Protein AF-A0A7S0ZM28-F1 (afdb_monomer)

Foldseek 3Di:
DCVPCVVPDPFAADEDLDPAQLVVLLVVLVGHPHYHFQEDCALPDPDPRSVSGDYPVRVVVNVVLNVLSVLLQAADPDLAHPQRVVVQCCFAPPNNACPPDDDDDDDDDDDDDPQDPDPPDFDADDDAAEAECELVCQLPLVSLLVVLVVCVVVPHQAYEYEAEDLPQRDDPCQLADDDPDNVQAPDRHPVVSVVSSHDDLVSLLVSCVSCVVSNHFYEYAYQDQVRLVSVQVSQGQEYEHELRRLPVVVSLCCCLAVHDHAYEYENASHGPVRVVVSLVSQQPPHPPSQLRYEYEQDHPHQADRSNRSNLVVLLVCCVPPVVRHNFYAYDHNHPDCSNVSSSSSSRHD

Solvent-accessible surface area (backbone atoms only — not comparable to full-atom values): 19335 Å² total; per-residue (Å²): 103,65,91,81,38,51,93,78,43,98,74,50,67,47,74,57,74,62,86,83,53,61,67,59,38,23,44,37,56,70,62,33,79,41,80,47,66,50,71,35,93,51,51,84,49,96,54,77,61,24,66,44,26,33,36,66,72,52,48,54,49,43,58,51,34,45,52,45,33,55,40,17,66,26,61,72,92,43,71,56,42,80,70,14,48,63,48,31,62,67,46,22,47,68,64,49,69,32,89,83,64,88,77,88,73,85,84,73,86,73,77,82,78,72,84,78,84,69,79,72,81,71,80,89,65,88,75,76,44,68,42,76,50,50,62,79,34,71,49,36,70,68,49,43,53,50,52,50,52,51,38,45,74,76,63,35,47,28,42,28,37,54,40,63,44,54,79,80,64,36,51,74,66,58,27,62,32,64,42,96,53,64,93,77,46,71,40,88,17,33,30,46,26,47,54,52,44,46,72,52,66,66,54,51,45,56,51,37,54,50,22,60,76,71,74,27,42,46,33,37,29,33,62,38,56,68,28,40,55,53,51,53,74,65,66,47,67,36,40,33,30,43,39,39,34,61,65,38,57,67,42,51,46,48,51,53,74,76,38,90,44,33,40,36,36,32,46,13,56,41,41,69,70,55,52,49,52,48,53,55,65,36,60,49,98,49,88,68,34,25,70,30,30,30,42,21,46,38,45,45,40,88,72,39,60,48,59,63,55,16,47,46,45,47,48,51,47,47,74,76,34,53,94,63,30,57,39,42,30,73,50,86,41,58,87,79,60,40,58,59,44,23,38,42,51,62,53,37,80

Radius of gyration: 22.13 Å; Cα contacts (8 Å, |Δi|>4): 602; chains: 1; bounding box: 50×55×60 Å

Organism: Noctiluca scintillans (NCBI:txid2966)

Structure (mmCIF, N/CA/C/O backbone):
data_AF-A0A7S0ZM28-F1
#
_entry.id   AF-A0A7S0ZM28-F1
#
loop_
_atom_site.group_PDB
_atom_site.id
_atom_site.type_symbol
_atom_site.label_atom_id
_atom_site.label_alt_id
_atom_site.label_comp_id
_atom_site.label_asym_id
_atom_site.label_entity_id
_atom_site.label_seq_id
_atom_site.pdbx_PDB_ins_code
_atom_site.Cartn_x
_atom_site.Cartn_y
_atom_site.Cartn_z
_atom_site.occupancy
_atom_site.B_iso_or_equiv
_atom_site.auth_seq_id
_atom_site.auth_comp_id
_atom_site.auth_asym_id
_atom_site.auth_atom_id
_atom_site.pdbx_PDB_model_num
ATOM 1 N N . MET A 1 1 ? -18.328 4.831 24.606 1.00 81.50 1 MET A N 1
ATOM 2 C CA . MET A 1 1 ? -17.537 4.258 25.721 1.00 81.50 1 MET A CA 1
ATOM 3 C C . MET A 1 1 ? -16.364 5.149 26.113 1.00 81.50 1 MET A C 1
ATOM 5 O O . MET A 1 1 ? -16.477 5.813 27.129 1.00 81.50 1 MET A O 1
ATOM 9 N N . LEU A 1 2 ? -15.271 5.218 25.339 1.00 84.38 2 LEU A N 1
ATOM 10 C CA . LEU A 1 2 ? -14.071 5.978 25.740 1.00 84.38 2 LEU A CA 1
ATOM 11 C C . LEU A 1 2 ? -14.315 7.483 25.916 1.00 84.38 2 LEU A C 1
ATOM 13 O O . LEU A 1 2 ? -13.967 8.030 26.956 1.00 84.38 2 LEU A O 1
ATOM 17 N N . SER A 1 3 ? -14.964 8.137 24.950 1.00 82.88 3 SER A N 1
ATOM 18 C CA . SER A 1 3 ? -15.289 9.571 25.031 1.00 82.88 3 SER A CA 1
ATOM 19 C C . SER A 1 3 ? -16.190 9.916 26.224 1.00 82.88 3 SER A C 1
ATOM 21 O O . SER A 1 3 ? -16.002 10.934 26.878 1.00 82.88 3 SER A O 1
ATOM 23 N N . GLU A 1 4 ? -17.157 9.052 26.519 1.00 87.69 4 GLU A N 1
ATOM 24 C CA . GLU A 1 4 ? -18.203 9.291 27.518 1.00 87.69 4 GLU A CA 1
ATOM 25 C C . GLU A 1 4 ? -17.784 8.895 28.942 1.00 87.69 4 GLU A C 1
ATOM 27 O O . GLU A 1 4 ? -18.087 9.600 29.904 1.00 87.69 4 GLU A O 1
ATOM 32 N N . TYR A 1 5 ? -17.065 7.779 29.089 1.00 89.94 5 TYR A N 1
ATOM 33 C CA . TYR A 1 5 ? -16.747 7.181 30.388 1.00 89.94 5 TYR A CA 1
ATOM 34 C C . TYR A 1 5 ? -15.254 7.166 30.713 1.00 89.94 5 TYR A C 1
ATOM 36 O O . TYR A 1 5 ? -14.915 6.922 31.866 1.00 89.94 5 TYR A O 1
ATOM 44 N N . GLY A 1 6 ? -14.351 7.445 29.767 1.00 86.00 6 GLY A N 1
ATOM 45 C CA . GLY A 1 6 ? -12.901 7.298 29.969 1.00 86.00 6 GLY A CA 1
ATOM 46 C C . GLY A 1 6 ? -12.323 8.141 31.111 1.00 86.00 6 GLY A C 1
ATOM 47 O O . GLY A 1 6 ? -11.351 7.737 31.733 1.00 86.00 6 GLY A O 1
ATOM 48 N N . HIS A 1 7 ? -12.957 9.270 31.444 1.00 88.94 7 HIS A N 1
ATOM 49 C CA . HIS A 1 7 ? -12.588 10.115 32.588 1.00 88.94 7 HIS A CA 1
ATOM 50 C C . HIS A 1 7 ? -13.240 9.680 33.919 1.00 88.94 7 HIS A C 1
ATOM 52 O O . HIS A 1 7 ? -12.935 10.240 34.967 1.00 88.94 7 HIS A O 1
ATOM 58 N N . ARG A 1 8 ? -14.162 8.707 33.883 1.00 94.44 8 ARG A N 1
ATOM 59 C CA . ARG A 1 8 ? -14.969 8.227 35.023 1.00 94.44 8 ARG A CA 1
ATOM 60 C C . ARG A 1 8 ? -14.613 6.809 35.455 1.00 94.44 8 ARG A C 1
ATOM 62 O O . ARG A 1 8 ? -14.906 6.432 36.585 1.00 94.44 8 ARG A O 1
ATOM 69 N N . VAL A 1 9 ? -14.035 6.010 34.559 1.00 93.75 9 VAL A N 1
ATOM 70 C CA . VAL A 1 9 ? -13.669 4.612 34.811 1.00 93.75 9 VAL A CA 1
ATOM 71 C C . VAL A 1 9 ? -12.171 4.411 34.635 1.00 93.75 9 VAL A C 1
ATOM 73 O O . VAL A 1 9 ? -11.523 5.117 33.872 1.00 93.75 9 VAL A O 1
ATOM 76 N N . LYS A 1 10 ? -11.615 3.410 35.322 1.00 91.81 10 LYS A N 1
ATOM 77 C CA . LYS A 1 10 ? -10.178 3.104 35.252 1.00 91.81 10 LYS A CA 1
ATOM 78 C C . LYS A 1 10 ? -9.735 2.621 33.866 1.00 91.81 10 LYS A C 1
ATOM 80 O O . LYS A 1 10 ? -8.594 2.845 33.477 1.00 91.81 10 LYS A O 1
ATOM 85 N N . ALA A 1 11 ? -10.604 1.899 33.165 1.00 91.62 11 ALA A N 1
ATOM 86 C CA . ALA A 1 11 ? -10.313 1.288 31.877 1.00 91.62 11 ALA A CA 1
ATOM 87 C C . ALA A 1 11 ? -11.609 0.935 31.139 1.00 91.62 11 ALA A C 1
ATOM 89 O O . ALA A 1 11 ? -12.648 0.727 31.766 1.00 91.62 11 ALA A O 1
ATOM 90 N N . VAL A 1 12 ? -11.521 0.813 29.814 1.00 92.19 12 VAL A N 1
ATOM 91 C CA . VAL A 1 12 ? -12.574 0.245 28.966 1.00 92.19 12 VAL A CA 1
ATOM 92 C C . VAL A 1 12 ? -12.055 -1.074 28.405 1.00 92.19 12 VAL A C 1
ATOM 94 O O . VAL A 1 12 ? -10.983 -1.116 27.801 1.00 92.19 12 VAL A O 1
ATOM 97 N N . GLY A 1 13 ? -12.802 -2.150 28.638 1.00 94.25 13 GLY A N 1
ATOM 98 C CA . GLY A 1 13 ? -12.530 -3.465 28.068 1.00 94.25 13 GLY A CA 1
ATOM 99 C C . GLY A 1 13 ? -13.437 -3.780 26.883 1.00 94.25 13 GLY A C 1
ATOM 100 O O . GLY A 1 13 ? -14.477 -3.148 26.695 1.00 94.25 13 GLY A O 1
ATOM 101 N N . PHE A 1 14 ? -13.043 -4.783 26.108 1.00 95.88 14 PHE A N 1
ATOM 102 C CA . PHE A 1 14 ? -13.835 -5.396 25.054 1.00 95.88 14 PHE A CA 1
ATOM 103 C C . PHE A 1 14 ? -13.995 -6.889 25.356 1.00 95.88 14 PHE A C 1
ATOM 105 O O . PHE A 1 14 ? -13.007 -7.604 25.504 1.00 95.88 14 PHE A O 1
ATOM 112 N N . SER A 1 15 ? -15.238 -7.349 25.481 1.00 93.00 15 SER A N 1
ATOM 113 C CA . SER A 1 15 ? -15.578 -8.764 25.668 1.00 93.00 15 SER A CA 1
ATOM 114 C C . SER A 1 15 ? -16.425 -9.218 24.481 1.00 93.00 15 SER A C 1
ATOM 116 O O . SER A 1 15 ? -17.326 -8.487 24.055 1.00 93.00 15 SER A O 1
ATOM 118 N N . GLY A 1 16 ? -16.100 -10.373 23.894 1.00 87.00 16 GLY A N 1
ATOM 119 C CA . GLY A 1 16 ? -16.631 -10.772 22.588 1.00 87.00 16 GLY A CA 1
ATOM 120 C C . GLY A 1 16 ? -16.977 -12.257 22.443 1.00 87.00 16 GLY A C 1
ATOM 121 O O . GLY A 1 16 ? -16.229 -13.140 22.862 1.00 87.00 16 GLY A O 1
ATOM 122 N N . HIS A 1 17 ? -18.089 -12.536 21.750 1.00 89.19 17 HIS A N 1
ATOM 123 C CA . HIS A 1 17 ? -18.548 -13.885 21.351 1.00 89.19 17 HIS A CA 1
ATOM 124 C C . HIS A 1 17 ? -18.491 -14.106 19.826 1.00 89.19 17 HIS A C 1
ATOM 126 O O . HIS A 1 17 ? -19.225 -14.916 19.264 1.00 89.19 17 HIS A O 1
ATOM 132 N N . HIS A 1 18 ? -17.660 -13.336 19.127 1.00 88.06 18 HIS A N 1
ATOM 133 C CA . HIS A 1 18 ? -17.583 -13.342 17.667 1.00 88.06 18 HIS A CA 1
ATOM 134 C C . HIS A 1 18 ? -16.614 -14.403 17.126 1.00 88.06 18 HIS A C 1
ATOM 136 O O . HIS A 1 18 ? -15.744 -14.923 17.827 1.00 88.06 18 HIS A O 1
ATOM 142 N N . LEU A 1 19 ? -16.725 -14.697 15.831 1.00 84.06 19 LEU A N 1
ATOM 143 C CA . LEU A 1 19 ? -15.795 -15.583 15.135 1.00 84.06 19 LEU A CA 1
ATOM 144 C C . LEU A 1 19 ? -14.464 -14.868 14.852 1.00 84.06 19 LEU A C 1
ATOM 146 O O . LEU A 1 19 ? -14.437 -13.677 14.551 1.00 84.06 19 LEU A O 1
ATOM 150 N N . GLY A 1 20 ? -13.355 -15.608 14.936 1.00 88.94 20 GLY A N 1
ATOM 151 C CA . GLY A 1 20 ? -12.013 -15.071 14.693 1.00 88.94 20 GLY A CA 1
ATOM 152 C C . GLY A 1 20 ? -11.527 -14.093 15.770 1.00 88.94 20 GLY A C 1
ATOM 153 O O . GLY A 1 20 ? -12.102 -14.012 16.858 1.00 88.94 20 GLY A O 1
ATOM 154 N N . ILE A 1 21 ? -10.437 -13.383 15.456 1.00 93.94 21 ILE A N 1
ATOM 155 C CA . ILE A 1 21 ? -9.713 -12.499 16.393 1.00 93.94 21 ILE A CA 1
ATOM 156 C C . ILE A 1 21 ? -9.519 -11.063 15.876 1.00 93.94 21 ILE A C 1
ATOM 158 O O . ILE A 1 21 ? -8.997 -10.208 16.584 1.00 93.94 21 ILE A O 1
ATOM 162 N N . SER A 1 22 ? -9.932 -10.764 14.640 1.00 94.88 22 SER A N 1
ATOM 163 C CA . SER A 1 22 ? -9.715 -9.442 14.035 1.00 94.88 22 SER A CA 1
ATOM 164 C C . SER A 1 22 ? -10.476 -8.338 14.773 1.00 94.88 22 SER A C 1
ATOM 166 O O . SER A 1 22 ? -9.958 -7.240 14.953 1.00 94.88 22 SER A O 1
ATOM 168 N N . THR A 1 23 ? -11.685 -8.623 15.262 1.00 94.88 23 THR A N 1
ATOM 169 C CA . THR A 1 23 ? -12.467 -7.653 16.040 1.00 94.88 23 THR A CA 1
ATOM 170 C C . THR A 1 23 ? -11.782 -7.289 17.358 1.00 94.88 23 THR A C 1
ATOM 172 O O . THR A 1 23 ? -11.839 -6.130 17.754 1.00 94.88 23 THR A O 1
ATOM 175 N N . ASP A 1 24 ? -11.070 -8.228 17.989 1.00 96.38 24 ASP A N 1
ATOM 176 C CA . ASP A 1 24 ? -10.306 -7.960 19.211 1.00 96.38 24 ASP A CA 1
ATOM 177 C C . ASP A 1 24 ? -9.166 -6.961 18.948 1.00 96.38 24 ASP A C 1
ATOM 179 O O . ASP A 1 24 ? -8.985 -5.997 19.692 1.00 96.38 24 ASP A O 1
ATOM 183 N N . VAL A 1 25 ? -8.430 -7.153 17.846 1.00 96.44 25 VAL A N 1
ATOM 184 C CA . VAL A 1 25 ? -7.351 -6.245 17.419 1.00 96.44 25 VAL A CA 1
ATOM 185 C C . VAL A 1 25 ? -7.901 -4.858 17.078 1.00 96.44 25 VAL A C 1
ATOM 187 O O . VAL A 1 25 ? -7.318 -3.848 17.472 1.00 96.44 25 VAL A O 1
ATOM 190 N N . ALA A 1 26 ? -9.042 -4.793 16.387 1.00 94.75 26 ALA A N 1
ATOM 191 C CA . ALA A 1 26 ? -9.700 -3.528 16.075 1.00 94.75 26 ALA A CA 1
ATOM 192 C C . ALA A 1 26 ? -10.176 -2.801 17.344 1.00 94.75 26 ALA A C 1
ATOM 194 O O . ALA A 1 26 ? -9.954 -1.601 17.483 1.00 94.75 26 ALA A O 1
ATOM 195 N N . ALA A 1 27 ? -10.780 -3.518 18.297 1.00 94.38 27 ALA A N 1
ATOM 196 C CA . ALA A 1 27 ? -11.212 -2.948 19.571 1.00 94.38 27 ALA A CA 1
ATOM 197 C C . ALA A 1 27 ? -10.030 -2.396 20.381 1.00 94.38 27 ALA A C 1
ATOM 199 O O . ALA A 1 27 ? -10.122 -1.298 20.935 1.00 94.38 27 ALA A O 1
ATOM 200 N N . TYR A 1 28 ? -8.905 -3.117 20.396 1.00 94.38 28 TYR A N 1
ATOM 201 C CA . TYR A 1 28 ? -7.661 -2.643 20.994 1.00 94.38 28 TYR A CA 1
ATOM 202 C C . TYR A 1 28 ? -7.153 -1.358 20.325 1.00 94.38 28 TYR A C 1
ATOM 204 O O . TYR A 1 28 ? -6.893 -0.372 21.011 1.00 94.38 28 TYR A O 1
ATOM 212 N N . ALA A 1 29 ? -7.077 -1.328 18.989 1.00 92.50 29 ALA A N 1
ATOM 213 C CA . ALA A 1 29 ? -6.636 -0.151 18.236 1.00 92.50 29 ALA A CA 1
ATOM 214 C C . ALA A 1 29 ? -7.542 1.076 18.457 1.00 92.50 29 ALA A C 1
ATOM 216 O O . ALA A 1 29 ? -7.074 2.212 18.415 1.00 92.50 29 ALA A O 1
ATOM 217 N N . LEU A 1 30 ? -8.829 0.852 18.741 1.00 90.25 30 LEU A N 1
ATOM 218 C CA . LEU A 1 30 ? -9.787 1.895 19.116 1.00 90.25 30 LEU A CA 1
ATOM 219 C C . LEU A 1 30 ? -9.689 2.329 20.587 1.00 90.25 30 LEU A C 1
ATOM 221 O O . LEU A 1 30 ? -10.384 3.266 20.972 1.00 90.25 30 LEU A O 1
ATOM 225 N N . GLY A 1 31 ? -8.835 1.691 21.395 1.00 90.38 31 GLY A N 1
ATOM 226 C CA . GLY A 1 31 ? -8.486 2.106 22.756 1.00 90.38 31 GLY A CA 1
ATOM 227 C C . GLY A 1 31 ? -8.974 1.189 23.882 1.00 90.38 31 GLY A C 1
ATOM 228 O O . GLY A 1 31 ? -8.872 1.573 25.048 1.00 90.38 31 GLY A O 1
ATOM 229 N N . ALA A 1 32 ? -9.506 -0.002 23.585 1.00 92.44 32 ALA A N 1
ATOM 230 C CA . ALA A 1 32 ? -9.762 -0.996 24.628 1.00 92.44 32 ALA A CA 1
ATOM 231 C C . ALA A 1 32 ? -8.436 -1.486 25.238 1.00 92.44 32 ALA A C 1
ATOM 233 O O . ALA A 1 32 ? -7.504 -1.834 24.517 1.00 92.44 32 ALA A O 1
ATOM 234 N N . THR A 1 33 ? -8.348 -1.540 26.569 1.00 90.88 33 THR A N 1
ATOM 235 C CA . THR A 1 33 ? -7.125 -1.967 27.283 1.00 90.88 33 THR A CA 1
ATOM 236 C C . THR A 1 33 ? -7.224 -3.364 27.887 1.00 90.88 33 THR A C 1
ATOM 238 O O . THR A 1 33 ? -6.209 -3.939 28.274 1.00 90.88 33 THR A O 1
ATOM 241 N N . TRP A 1 34 ? -8.431 -3.928 27.927 1.00 94.50 34 TRP A N 1
ATOM 242 C CA . TRP A 1 34 ? -8.700 -5.306 28.329 1.00 94.50 34 TRP A CA 1
ATOM 243 C C . TRP A 1 34 ? -9.447 -6.013 27.206 1.00 94.50 34 TRP A C 1
ATOM 245 O O . TRP A 1 34 ? -10.374 -5.437 26.640 1.00 94.50 34 TRP A O 1
ATOM 255 N N . VAL A 1 35 ? -9.059 -7.250 26.903 1.00 96.19 35 VAL A N 1
ATOM 256 C CA . VAL A 1 35 ? -9.753 -8.110 25.938 1.00 96.19 35 VAL A CA 1
ATOM 257 C C . VAL A 1 35 ? -10.099 -9.421 26.627 1.00 96.19 35 VAL A C 1
ATOM 259 O O . VAL A 1 35 ? -9.219 -10.080 27.179 1.00 96.19 35 VAL A O 1
ATOM 262 N N . GLU A 1 36 ? -11.376 -9.785 26.597 1.00 95.94 36 GLU A N 1
ATOM 263 C CA . GLU A 1 36 ? -11.903 -10.998 27.215 1.00 95.94 36 GLU A CA 1
ATOM 264 C C . GLU A 1 36 ? -12.595 -11.880 26.170 1.00 95.94 36 GLU A C 1
ATOM 266 O O . GLU A 1 36 ? -13.383 -11.409 25.348 1.00 95.94 36 GLU A O 1
ATOM 271 N N . ARG A 1 37 ? -12.296 -13.182 26.210 1.00 95.06 37 ARG A N 1
ATOM 272 C CA . ARG A 1 37 ? -12.874 -14.204 25.334 1.00 95.06 37 ARG A CA 1
ATOM 273 C C . ARG A 1 37 ? -13.117 -15.481 26.123 1.00 95.06 37 ARG A C 1
ATOM 275 O O . ARG A 1 37 ? -12.282 -15.869 26.941 1.00 95.06 37 ARG A O 1
ATOM 282 N N . HIS A 1 38 ? -14.203 -16.185 25.807 1.00 95.06 38 HIS A N 1
ATOM 283 C CA . HIS A 1 38 ? -14.352 -17.568 26.249 1.00 95.06 38 HIS A CA 1
ATOM 284 C C . HIS A 1 38 ? -13.208 -18.429 25.694 1.00 95.06 38 HIS A C 1
ATOM 286 O O . HIS A 1 38 ? -12.767 -18.248 24.553 1.00 95.06 38 HIS A O 1
ATOM 292 N N . PHE A 1 39 ? -12.740 -19.381 26.497 1.00 95.75 39 PHE A N 1
ATOM 293 C CA . PHE A 1 39 ? -11.648 -20.279 26.147 1.00 95.75 39 PHE A CA 1
ATOM 294 C C . PHE A 1 39 ? -12.016 -21.720 26.475 1.00 95.75 39 PHE A C 1
ATOM 296 O O . PHE A 1 39 ? -12.579 -22.010 27.531 1.00 95.75 39 PHE A O 1
ATOM 303 N N . THR A 1 40 ? -11.673 -22.636 25.578 1.00 96.12 40 THR A N 1
ATOM 304 C CA . THR A 1 40 ? -11.964 -24.051 25.749 1.00 96.12 40 THR A CA 1
ATOM 305 C C . THR A 1 40 ? -10.875 -24.937 25.159 1.00 96.12 40 THR A C 1
ATOM 307 O O . THR A 1 40 ? -10.042 -24.492 24.375 1.00 96.12 40 THR A O 1
ATOM 310 N N . LYS A 1 41 ? -10.864 -26.212 25.555 1.00 95.75 41 LYS A N 1
ATOM 311 C CA . LYS A 1 41 ? -10.002 -27.223 24.931 1.00 95.75 41 LYS A CA 1
ATOM 312 C C . LYS A 1 41 ? -10.620 -27.800 23.660 1.00 95.75 41 LYS A C 1
ATOM 314 O O . LYS A 1 41 ? -9.871 -28.234 22.796 1.00 95.75 41 LYS A O 1
ATOM 319 N N . ASP A 1 42 ? -11.947 -27.808 23.582 1.00 94.81 42 ASP A N 1
ATOM 320 C CA . ASP A 1 42 ? -12.714 -28.415 22.500 1.00 94.81 42 ASP A CA 1
ATOM 321 C C . ASP A 1 42 ? -14.098 -27.751 22.423 1.00 94.81 42 ASP A C 1
ATOM 323 O O . ASP A 1 42 ? -14.864 -27.742 23.395 1.00 94.81 42 ASP A O 1
ATOM 327 N N . ARG A 1 43 ? -14.413 -27.161 21.267 1.00 92.69 43 ARG A N 1
ATOM 328 C CA . ARG A 1 43 ? -15.686 -26.451 21.038 1.00 92.69 43 ARG A CA 1
ATOM 329 C C . ARG A 1 43 ? -16.899 -27.379 20.931 1.00 92.69 43 ARG A C 1
ATOM 331 O O . ARG A 1 43 ? -18.025 -26.886 20.951 1.00 92.69 43 ARG A O 1
ATOM 338 N N . THR A 1 44 ? -16.692 -28.690 20.812 1.00 94.56 44 THR A N 1
ATOM 339 C CA . THR A 1 44 ? -17.763 -29.695 20.697 1.00 94.56 44 THR A CA 1
ATOM 340 C C . THR A 1 44 ? -18.312 -30.155 22.048 1.00 94.56 44 THR A C 1
ATOM 342 O O . THR A 1 44 ? -19.324 -30.858 22.100 1.00 94.56 44 THR A O 1
ATOM 345 N N . TRP A 1 45 ? -17.677 -29.758 23.156 1.00 95.62 45 TRP A N 1
ATOM 346 C CA . TRP A 1 45 ? -18.141 -30.107 24.495 1.00 95.62 45 TRP A CA 1
ATOM 347 C C . TRP A 1 45 ? -19.523 -29.522 24.805 1.00 95.62 45 TRP A C 1
ATOM 349 O O . TRP A 1 45 ? -19.931 -28.478 24.295 1.00 95.62 45 TRP A O 1
ATOM 359 N N . LYS A 1 46 ? -20.265 -30.215 25.675 1.00 94.75 46 LYS A N 1
ATOM 360 C CA . LYS A 1 46 ? -21.632 -29.839 26.042 1.00 94.75 46 LYS A CA 1
ATOM 361 C C . LYS A 1 46 ? -21.646 -28.509 26.805 1.00 94.75 46 LYS A C 1
ATOM 363 O O . LYS A 1 46 ? -21.230 -28.453 27.955 1.00 94.75 46 LYS A O 1
ATOM 368 N N . GLY A 1 47 ? -22.221 -27.479 26.193 1.00 90.75 47 GLY A N 1
ATOM 369 C CA . GLY A 1 47 ? -22.443 -26.161 26.793 1.00 90.75 47 GLY A CA 1
ATOM 370 C C . GLY A 1 47 ? -22.335 -25.064 25.737 1.00 90.75 47 GLY A C 1
ATOM 371 O O . GLY A 1 47 ? -21.534 -25.170 24.814 1.00 90.75 47 GLY A O 1
ATOM 372 N N . THR A 1 48 ? -23.148 -24.014 25.847 1.00 87.50 48 THR A N 1
ATOM 373 C CA . THR A 1 48 ? -23.211 -22.934 24.844 1.00 87.50 48 THR A CA 1
ATOM 374 C C . THR A 1 48 ? -21.897 -22.163 24.718 1.00 87.50 48 THR A C 1
ATOM 376 O O . THR A 1 48 ? -21.530 -21.748 23.620 1.00 87.50 48 THR A O 1
ATOM 379 N N . ASP A 1 49 ? -21.152 -22.039 25.815 1.00 91.19 49 ASP A N 1
ATOM 380 C CA . ASP A 1 49 ? -19.900 -21.280 25.869 1.00 91.19 49 ASP A CA 1
ATOM 381 C C . ASP A 1 49 ? -18.789 -21.939 25.045 1.00 91.19 49 ASP A C 1
ATOM 383 O O . ASP A 1 49 ? -17.982 -21.247 24.422 1.00 91.19 49 ASP A O 1
ATOM 387 N N . HIS A 1 50 ? -18.768 -23.277 24.976 1.00 92.06 50 HIS A N 1
ATOM 388 C CA . HIS A 1 50 ? -17.786 -24.026 24.187 1.00 92.06 50 HIS A CA 1
ATOM 389 C C . HIS A 1 50 ? -17.852 -23.634 22.713 1.00 92.06 50 HIS A C 1
ATOM 391 O O . HIS A 1 50 ? -16.826 -23.338 22.104 1.00 92.06 50 HIS A O 1
ATOM 397 N N . ALA A 1 51 ? -19.059 -23.525 22.156 1.00 87.62 51 ALA A N 1
ATOM 398 C CA . ALA A 1 51 ? -19.248 -23.169 20.756 1.00 87.62 51 ALA A CA 1
ATOM 399 C C . ALA A 1 51 ? -18.715 -21.760 20.424 1.00 87.62 51 ALA A C 1
ATOM 401 O O . ALA A 1 51 ? -18.195 -21.555 19.325 1.00 87.62 51 ALA A O 1
ATOM 402 N N . ALA A 1 52 ? -18.790 -20.809 21.361 1.00 88.75 52 ALA A N 1
ATOM 403 C CA . ALA A 1 52 ? -18.316 -19.428 21.194 1.00 88.75 52 ALA A CA 1
ATOM 404 C C . ALA A 1 52 ? -16.850 -19.200 21.628 1.00 88.75 52 ALA A C 1
ATOM 406 O O . ALA A 1 52 ? -16.304 -18.109 21.437 1.00 88.75 52 ALA A O 1
ATOM 407 N N . SER A 1 53 ? -16.206 -20.217 22.206 1.00 93.38 53 SER A N 1
ATOM 408 C CA . SER A 1 53 ? -14.852 -20.136 22.754 1.00 93.38 53 SER A CA 1
ATOM 409 C C . SER A 1 53 ? -13.755 -20.171 21.693 1.00 93.38 53 SER A C 1
ATOM 411 O O . SER A 1 53 ? -13.883 -20.796 20.638 1.00 93.38 53 SER A O 1
ATOM 413 N N . LEU A 1 54 ? -12.616 -19.570 22.027 1.00 95.12 54 LEU A N 1
ATOM 414 C CA . LEU A 1 54 ? -11.345 -19.863 21.378 1.00 95.12 54 LEU A CA 1
ATOM 415 C C . LEU A 1 54 ? -10.770 -21.177 21.919 1.00 95.12 54 LEU A C 1
ATOM 417 O O . LEU A 1 54 ? -10.853 -21.458 23.110 1.00 95.12 54 LEU A O 1
ATOM 421 N N . GLU A 1 55 ? -10.127 -21.948 21.050 1.00 95.44 55 GLU A N 1
ATOM 422 C CA . GLU A 1 55 ? -9.224 -23.033 21.451 1.00 95.44 55 GLU A CA 1
ATOM 423 C C . GLU A 1 55 ? -7.785 -22.519 21.565 1.00 95.44 55 GLU A C 1
ATOM 425 O O . GLU A 1 55 ? -7.505 -21.365 21.224 1.00 95.44 55 GLU A O 1
ATOM 430 N N . TYR A 1 56 ? -6.849 -23.361 22.025 1.00 96.06 56 TYR A N 1
ATOM 431 C CA . TYR A 1 56 ? -5.450 -22.972 22.275 1.00 96.06 56 TYR A CA 1
ATOM 432 C C . TYR A 1 56 ? -4.821 -22.185 21.114 1.00 96.06 56 TYR A C 1
ATOM 434 O O . TYR A 1 56 ? -4.250 -21.116 21.329 1.00 96.06 56 TYR A O 1
ATOM 442 N N . VAL A 1 57 ? -4.982 -22.664 19.875 1.00 95.69 57 VAL A N 1
ATOM 443 C CA . VAL A 1 57 ? -4.439 -21.997 18.679 1.00 95.69 57 VAL A CA 1
ATOM 444 C C . VAL A 1 57 ? -5.056 -20.608 18.478 1.00 95.69 57 VAL A C 1
ATOM 446 O O . VAL A 1 57 ? -4.350 -19.671 18.112 1.00 95.69 57 VAL A O 1
ATOM 449 N N . GLY A 1 58 ? -6.359 -20.458 18.727 1.00 95.00 58 GLY A N 1
ATOM 450 C CA . GLY A 1 58 ? -7.059 -19.178 18.620 1.00 95.00 58 GLY A CA 1
ATOM 451 C C . GLY A 1 58 ? -6.604 -18.181 19.684 1.00 95.00 58 GLY A C 1
ATOM 452 O O . GLY A 1 58 ? -6.269 -17.048 19.349 1.00 95.00 58 GLY A O 1
ATOM 453 N N . LEU A 1 59 ? -6.519 -18.616 20.946 1.00 96.12 59 LEU A N 1
ATOM 454 C CA . LEU A 1 59 ? -6.072 -17.767 22.053 1.00 96.12 59 LEU A CA 1
ATOM 455 C C . LEU A 1 59 ? -4.597 -17.365 21.901 1.00 96.12 59 LEU A C 1
ATOM 457 O O . LEU A 1 59 ? -4.256 -16.202 22.091 1.00 96.12 59 LEU A O 1
ATOM 461 N N . SER A 1 60 ? -3.729 -18.293 21.488 1.00 96.94 60 SER A N 1
ATOM 462 C CA . SER A 1 60 ? -2.313 -18.006 21.225 1.00 96.94 60 SER A CA 1
ATOM 463 C C . SER A 1 60 ? -2.141 -16.948 20.128 1.00 96.94 60 SER A C 1
ATOM 465 O O . SER A 1 60 ? -1.376 -15.996 20.300 1.00 96.94 60 SER A O 1
ATOM 467 N N . LYS A 1 61 ? -2.907 -17.061 19.030 1.00 96.75 61 LYS A N 1
ATOM 468 C CA . LYS A 1 61 ? -2.930 -16.045 17.967 1.00 96.75 61 LYS A CA 1
ATOM 469 C C . LYS A 1 61 ? -3.456 -14.705 18.476 1.00 96.75 61 LYS A C 1
ATOM 471 O O . LYS A 1 61 ? -2.837 -13.694 18.173 1.00 96.75 61 LYS A O 1
ATOM 476 N N . LEU A 1 62 ? -4.526 -14.691 19.276 1.00 96.56 62 LEU A N 1
ATOM 477 C CA . LEU A 1 62 ? -5.059 -13.463 19.875 1.00 96.56 62 LEU A CA 1
ATOM 478 C C . LEU A 1 62 ? -4.005 -12.747 20.732 1.00 96.56 62 LEU A C 1
ATOM 480 O O . LEU A 1 62 ? -3.743 -11.566 20.521 1.00 96.56 62 LEU A O 1
ATOM 484 N N . CYS A 1 63 ? -3.359 -13.461 21.659 1.00 96.88 63 CYS A N 1
ATOM 485 C CA . CYS A 1 63 ? -2.316 -12.888 22.511 1.00 96.88 63 CYS A CA 1
ATOM 486 C C . CYS A 1 63 ? -1.154 -12.321 21.685 1.00 96.88 63 CYS A C 1
ATOM 488 O O . CYS A 1 63 ? -0.698 -11.209 21.947 1.00 96.88 63 CYS A O 1
ATOM 490 N N . ARG A 1 64 ? -0.692 -13.059 20.668 1.00 96.81 64 ARG A N 1
ATOM 491 C CA . ARG A 1 64 ? 0.359 -12.597 19.752 1.00 96.81 64 ARG A CA 1
ATOM 492 C C . ARG A 1 64 ? -0.076 -11.349 18.983 1.00 96.81 64 ARG A C 1
ATOM 494 O O . ARG A 1 64 ? 0.684 -10.390 18.922 1.00 96.81 64 ARG A O 1
ATOM 501 N N . ASP A 1 65 ? -1.269 -11.351 18.402 1.00 97.12 65 ASP A N 1
ATOM 502 C CA . ASP A 1 65 ? -1.722 -10.287 17.502 1.00 97.12 65 ASP A CA 1
ATOM 503 C C . ASP A 1 65 ? -2.032 -8.990 18.259 1.00 97.12 65 ASP A C 1
ATOM 505 O O . ASP A 1 65 ? -1.728 -7.912 17.752 1.00 97.12 65 ASP A O 1
ATOM 509 N N . LEU A 1 66 ? -2.513 -9.069 19.506 1.00 96.38 66 LEU A N 1
ATOM 510 C CA . LEU A 1 66 ? -2.615 -7.904 20.394 1.00 96.38 66 LEU A CA 1
ATOM 511 C C . LEU A 1 66 ? -1.236 -7.320 20.738 1.00 96.38 66 LEU A C 1
ATOM 513 O O . LEU A 1 66 ? -1.070 -6.102 20.747 1.00 96.38 66 LEU A O 1
ATOM 517 N N . GLN A 1 67 ? -0.225 -8.167 20.968 1.00 95.56 67 GLN A N 1
ATOM 518 C CA . GLN A 1 67 ? 1.152 -7.708 21.192 1.00 95.56 67 GLN A CA 1
ATOM 519 C C . GLN A 1 67 ? 1.754 -7.057 19.943 1.00 95.56 67 GLN A C 1
ATOM 521 O O . GLN A 1 67 ? 2.447 -6.046 20.045 1.00 95.56 67 GLN A O 1
ATOM 526 N N . VAL A 1 68 ? 1.475 -7.608 18.759 1.00 95.06 68 VAL A N 1
ATOM 527 C CA . VAL A 1 68 ? 1.867 -7.003 17.481 1.00 95.06 68 VAL A CA 1
ATOM 528 C C . VAL A 1 68 ? 1.199 -5.641 17.306 1.00 95.06 68 VAL A C 1
ATOM 530 O O . VAL A 1 68 ? 1.892 -4.661 17.046 1.00 95.06 68 VAL A O 1
ATOM 533 N N . ALA A 1 69 ? -0.120 -5.561 17.502 1.00 94.00 69 ALA A N 1
ATOM 534 C CA . ALA A 1 69 ? -0.861 -4.311 17.388 1.00 94.00 69 ALA A CA 1
ATOM 535 C C . ALA A 1 69 ? -0.304 -3.245 18.338 1.00 94.00 69 ALA A C 1
ATOM 537 O O . ALA A 1 69 ? -0.033 -2.136 17.891 1.00 94.00 69 ALA A O 1
ATOM 538 N N . TRP A 1 70 ? -0.046 -3.592 19.605 1.00 94.88 70 TRP A N 1
ATOM 539 C CA . TRP A 1 70 ? 0.572 -2.688 20.580 1.00 94.88 70 TRP A CA 1
ATOM 540 C C . TRP A 1 70 ? 1.930 -2.152 20.117 1.00 94.88 70 TRP A C 1
ATOM 542 O O . TRP A 1 70 ? 2.150 -0.945 20.170 1.00 94.88 70 TRP A O 1
ATOM 552 N N . LYS A 1 71 ? 2.822 -3.014 19.605 1.00 93.81 71 LYS A N 1
ATOM 553 C CA . LYS A 1 71 ? 4.128 -2.577 19.079 1.00 93.81 71 LYS A CA 1
ATOM 554 C C . LYS A 1 71 ? 3.982 -1.591 17.921 1.00 93.81 71 LYS A C 1
ATOM 556 O O . LYS A 1 71 ? 4.735 -0.626 17.852 1.00 93.81 71 LYS A O 1
ATOM 561 N N . CYS A 1 72 ? 2.996 -1.809 17.054 1.00 92.81 72 CYS A N 1
ATOM 562 C CA . CYS A 1 72 ? 2.707 -0.926 15.930 1.00 92.81 72 CYS A CA 1
ATOM 563 C C . CYS A 1 72 ? 2.084 0.422 16.341 1.00 92.81 72 CYS A C 1
ATOM 565 O O . CYS A 1 72 ? 2.111 1.351 15.532 1.00 92.81 72 CYS A O 1
ATOM 567 N N . MET A 1 73 ? 1.521 0.559 17.553 1.00 91.62 73 MET A N 1
ATOM 568 C CA . MET A 1 73 ? 0.909 1.799 18.068 1.00 91.62 73 MET A CA 1
ATOM 569 C C . MET A 1 73 ? 1.962 2.821 18.519 1.00 91.62 73 MET A C 1
ATOM 571 O O . MET A 1 73 ? 2.001 3.255 19.669 1.00 91.62 73 MET A O 1
ATOM 575 N N . SER A 1 74 ? 2.824 3.216 17.589 1.00 89.25 74 SER A N 1
ATOM 576 C CA . SER A 1 74 ? 3.860 4.229 17.768 1.00 89.25 74 SER A CA 1
ATOM 577 C C . SER A 1 74 ? 3.749 5.313 16.689 1.00 89.25 74 SER A C 1
ATOM 579 O O . SER A 1 74 ? 3.121 5.116 15.645 1.00 89.25 74 SER A O 1
ATOM 581 N N . TYR A 1 75 ? 4.367 6.468 16.936 1.00 89.69 75 TYR A N 1
ATOM 582 C CA . TYR A 1 75 ? 4.736 7.408 15.876 1.00 89.69 75 TYR A CA 1
ATOM 583 C C . TYR A 1 75 ? 6.177 7.153 15.451 1.00 89.69 75 TYR A C 1
ATOM 585 O O . TYR A 1 75 ? 6.992 6.677 16.251 1.00 89.69 75 TYR A O 1
ATOM 593 N N . LYS A 1 76 ? 6.524 7.556 14.226 1.00 88.56 76 LYS A N 1
ATOM 594 C CA . LYS A 1 76 ? 7.924 7.596 13.812 1.00 88.56 76 LYS A CA 1
ATOM 595 C C . LYS A 1 76 ? 8.725 8.524 14.730 1.00 88.56 76 LYS A C 1
ATOM 597 O O . LYS A 1 76 ? 8.371 9.688 14.918 1.00 88.56 76 LYS A O 1
ATOM 602 N N . LYS A 1 77 ? 9.823 8.002 15.287 1.00 87.75 77 LYS A N 1
ATOM 603 C CA . LYS A 1 77 ? 10.752 8.753 16.157 1.00 87.75 77 LYS A CA 1
ATOM 604 C C . LYS A 1 77 ? 11.575 9.791 15.387 1.00 87.75 77 LYS A C 1
ATOM 606 O O . LYS A 1 77 ? 11.984 10.796 15.953 1.00 87.75 77 LYS A O 1
ATOM 611 N N . GLU A 1 78 ? 11.795 9.539 14.101 1.00 90.50 78 GLU A N 1
ATOM 612 C CA . GLU A 1 78 ? 12.471 10.413 13.140 1.00 90.50 78 GLU A CA 1
ATOM 613 C C . GLU A 1 78 ? 11.619 10.473 11.868 1.00 90.50 78 GLU A C 1
ATOM 615 O O . GLU A 1 78 ? 10.953 9.494 11.542 1.00 90.50 78 GLU A O 1
ATOM 620 N N . GLU A 1 79 ? 11.642 11.574 11.110 1.00 88.38 79 GLU A N 1
ATOM 621 C CA . GLU A 1 79 ? 10.847 11.666 9.869 1.00 88.38 79 GLU A CA 1
ATOM 622 C C . GLU A 1 79 ? 11.213 10.589 8.834 1.00 88.38 79 GLU A C 1
ATOM 624 O O . GLU A 1 79 ? 10.345 10.110 8.104 1.00 88.38 79 GLU A O 1
ATOM 629 N N . VAL A 1 80 ? 12.489 10.195 8.799 1.00 92.81 80 VAL A N 1
ATOM 630 C CA . VAL A 1 80 ? 12.998 9.053 8.034 1.00 92.81 80 VAL A CA 1
ATOM 631 C C . VAL A 1 80 ? 13.675 8.108 9.016 1.00 92.81 80 VAL A C 1
ATOM 633 O O . VAL A 1 80 ? 14.737 8.424 9.556 1.00 92.81 80 VAL A O 1
ATOM 636 N N . LEU A 1 81 ? 13.062 6.948 9.255 1.00 92.75 81 LEU A N 1
ATOM 637 C CA . LEU A 1 81 ? 13.576 5.981 10.223 1.00 92.75 81 LEU A CA 1
ATOM 638 C C . LEU A 1 81 ? 14.933 5.404 9.784 1.00 92.75 81 LEU A C 1
ATOM 640 O O . LEU A 1 81 ? 15.209 5.330 8.584 1.00 92.75 81 LEU A O 1
ATOM 644 N N . PRO A 1 82 ? 15.769 4.909 10.716 1.00 92.62 82 PRO A N 1
ATOM 645 C CA . PRO A 1 82 ? 17.026 4.243 10.377 1.00 92.62 82 PRO A CA 1
ATOM 646 C C . PRO A 1 82 ? 16.886 3.136 9.319 1.00 92.62 82 PRO A C 1
ATOM 648 O O . PRO A 1 82 ? 17.688 3.089 8.388 1.00 92.62 82 PRO A O 1
ATOM 651 N N . ILE A 1 83 ? 15.831 2.314 9.403 1.00 91.50 83 ILE A N 1
ATOM 652 C CA . ILE A 1 83 ? 15.533 1.260 8.417 1.00 91.50 83 ILE A CA 1
ATOM 653 C C . ILE A 1 83 ? 15.231 1.816 7.013 1.00 91.50 83 ILE A C 1
ATOM 655 O O . ILE A 1 83 ? 15.518 1.172 6.006 1.00 91.50 83 ILE A O 1
ATOM 659 N N . GLU A 1 84 ? 14.707 3.040 6.934 1.00 93.12 84 GLU A N 1
ATOM 660 C CA . GLU A 1 84 ? 14.354 3.701 5.680 1.00 93.12 84 GLU A CA 1
ATOM 661 C C . GLU A 1 84 ? 15.556 4.387 5.023 1.00 93.12 84 GLU A C 1
ATOM 663 O O . GLU A 1 84 ? 15.585 4.500 3.799 1.00 93.12 84 GLU A O 1
ATOM 668 N N . LYS A 1 85 ? 16.566 4.816 5.798 1.00 91.56 85 LYS A N 1
ATOM 669 C CA . LYS A 1 85 ? 17.724 5.584 5.293 1.00 91.56 85 LYS A CA 1
ATOM 670 C C . LYS A 1 85 ? 18.465 4.852 4.175 1.00 91.56 85 LYS A C 1
ATOM 672 O O . LYS A 1 85 ? 18.773 5.453 3.150 1.00 91.56 85 LYS A O 1
ATOM 677 N N . GLN A 1 86 ? 18.692 3.544 4.326 1.00 87.31 86 GLN A N 1
ATOM 678 C CA . GLN A 1 86 ? 19.351 2.746 3.288 1.00 87.31 86 GLN A CA 1
ATOM 679 C C . GLN A 1 86 ? 18.542 2.734 1.983 1.00 87.31 86 GLN A C 1
ATOM 681 O O . GLN A 1 86 ? 19.109 2.909 0.906 1.00 87.31 86 GLN A O 1
ATOM 686 N N . GLN A 1 87 ? 17.222 2.541 2.070 1.00 88.38 87 GLN A N 1
ATOM 687 C CA . GLN A 1 87 ? 16.355 2.501 0.891 1.00 88.38 87 GLN A CA 1
ATOM 688 C C . GLN A 1 87 ? 16.184 3.886 0.268 1.00 88.38 87 GLN A C 1
ATOM 690 O O . GLN A 1 87 ? 16.158 3.992 -0.954 1.00 88.38 87 GLN A O 1
ATOM 695 N N . ARG A 1 88 ? 16.128 4.947 1.083 1.00 90.88 88 ARG A N 1
ATOM 696 C CA . ARG A 1 88 ? 16.057 6.330 0.607 1.00 90.88 88 ARG A CA 1
ATOM 697 C C . ARG A 1 88 ? 17.286 6.672 -0.225 1.00 90.88 88 A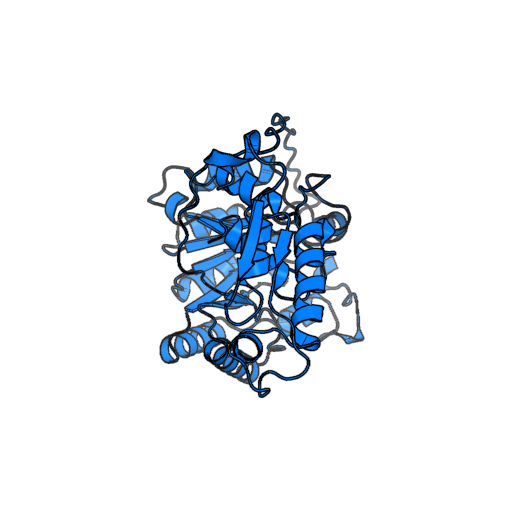RG A C 1
ATOM 699 O O . ARG A 1 88 ? 17.138 6.970 -1.404 1.00 90.88 88 ARG A O 1
ATOM 706 N N . ASN A 1 89 ? 18.477 6.485 0.342 1.00 87.25 89 ASN A N 1
ATOM 707 C CA . ASN A 1 89 ? 19.743 6.762 -0.340 1.00 87.25 89 ASN A CA 1
ATOM 708 C C . ASN A 1 89 ? 19.890 5.956 -1.640 1.00 87.25 89 ASN A C 1
ATOM 710 O O . ASN A 1 89 ? 20.532 6.411 -2.580 1.00 87.25 89 ASN A O 1
ATOM 714 N N . LYS A 1 90 ? 19.310 4.748 -1.683 1.00 83.12 90 LYS A N 1
ATOM 715 C CA . LYS A 1 90 ? 19.396 3.833 -2.825 1.00 83.12 90 LYS A CA 1
ATOM 716 C C . LYS A 1 90 ? 18.268 3.994 -3.846 1.00 83.12 90 LYS A C 1
ATOM 718 O O . LYS A 1 90 ? 18.355 3.388 -4.894 1.00 83.12 90 LYS A O 1
ATOM 723 N N . LEU A 1 91 ? 17.150 4.652 -3.560 1.00 87.31 91 LEU A N 1
ATOM 724 C CA . LEU A 1 91 ? 15.995 4.586 -4.474 1.00 87.31 91 LEU A CA 1
ATOM 725 C C . LEU A 1 91 ? 15.244 5.907 -4.618 1.00 87.31 91 LEU A C 1
ATOM 727 O O . LEU A 1 91 ? 14.489 6.064 -5.575 1.00 87.31 91 LEU A O 1
ATOM 731 N N . LYS A 1 92 ? 15.387 6.839 -3.672 1.00 90.88 92 LYS A N 1
ATOM 732 C CA . LYS A 1 92 ? 14.610 8.077 -3.661 1.00 90.88 92 LYS A CA 1
ATOM 733 C C . LYS A 1 92 ? 14.977 8.936 -4.868 1.00 90.88 92 LYS A C 1
ATOM 735 O O . LYS A 1 92 ? 16.121 9.363 -5.022 1.00 90.88 92 LYS A O 1
ATOM 740 N N . TRP A 1 93 ? 13.988 9.207 -5.711 1.00 85.56 93 TRP A N 1
ATOM 741 C CA . TRP A 1 93 ? 14.139 10.077 -6.867 1.00 85.56 93 TRP A CA 1
ATOM 742 C C . TRP A 1 93 ? 14.656 11.457 -6.446 1.00 85.56 93 TRP A C 1
ATOM 744 O O . TRP A 1 93 ? 14.188 12.019 -5.458 1.00 85.56 93 TRP A O 1
ATOM 754 N N . GLY A 1 94 ? 15.619 11.998 -7.196 1.00 78.50 94 GLY A N 1
ATOM 755 C CA . GLY A 1 94 ? 16.292 13.265 -6.884 1.00 78.50 94 GLY A CA 1
ATOM 756 C C . GLY A 1 94 ? 17.489 13.144 -5.931 1.00 78.50 94 GLY A C 1
ATOM 757 O O . GLY A 1 94 ? 18.394 13.962 -6.022 1.00 78.50 94 GLY A O 1
ATOM 758 N N . GLU A 1 95 ? 17.557 12.107 -5.090 1.00 75.00 95 GLU A N 1
ATOM 759 C CA . GLU A 1 95 ? 18.761 11.797 -4.294 1.00 75.00 95 GLU A CA 1
ATOM 760 C C . GLU A 1 95 ? 19.608 10.717 -4.971 1.00 75.00 95 GLU A C 1
ATOM 762 O O . GLU A 1 95 ? 20.812 10.878 -5.149 1.00 75.00 95 GLU A O 1
ATOM 767 N N . TYR A 1 96 ? 18.961 9.631 -5.397 1.00 63.56 96 TYR A N 1
ATOM 768 C CA . TYR A 1 96 ? 19.616 8.448 -5.956 1.00 63.56 96 TYR A CA 1
ATOM 769 C C . TYR A 1 96 ? 19.984 8.582 -7.444 1.00 63.56 96 TYR A C 1
ATOM 771 O O . TYR A 1 96 ? 20.968 7.997 -7.890 1.00 63.56 96 TYR A O 1
ATOM 779 N N . ASN A 1 97 ? 19.213 9.364 -8.209 1.00 62.56 97 ASN A N 1
ATOM 780 C CA . ASN A 1 97 ? 19.286 9.393 -9.679 1.00 62.56 97 ASN A CA 1
ATOM 781 C C . ASN A 1 97 ? 19.845 10.696 -10.271 1.00 62.56 97 ASN A C 1
ATOM 783 O O . ASN A 1 97 ? 19.934 10.816 -11.490 1.00 62.56 97 ASN A O 1
ATOM 787 N N . GLN A 1 98 ? 20.155 11.708 -9.451 1.00 59.78 98 GLN A N 1
ATOM 788 C CA . GLN A 1 98 ? 20.507 13.050 -9.944 1.00 59.78 98 GLN A CA 1
ATOM 789 C C . GLN A 1 98 ? 21.613 13.738 -9.129 1.00 59.78 98 GLN A C 1
ATOM 791 O O . GLN A 1 98 ? 21.555 14.948 -8.924 1.00 59.78 98 GLN A O 1
ATOM 796 N N . SER A 1 99 ? 22.655 13.010 -8.708 1.00 49.81 99 SER A N 1
ATOM 797 C CA . SER A 1 99 ? 23.754 13.554 -7.884 1.00 49.81 99 SER A CA 1
ATOM 798 C C . SER A 1 99 ? 24.512 14.762 -8.477 1.00 49.81 99 SER A C 1
ATOM 800 O O . SER A 1 99 ? 25.341 15.337 -7.781 1.00 49.81 99 SER A O 1
ATOM 802 N N . GLU A 1 100 ? 24.217 15.201 -9.708 1.00 41.78 100 GLU A N 1
ATOM 803 C CA . GLU A 1 100 ? 24.803 16.399 -10.335 1.00 41.78 100 GLU A CA 1
ATOM 804 C C . GLU A 1 100 ? 23.809 17.520 -10.708 1.00 41.78 100 GLU A C 1
ATOM 806 O O . GLU A 1 100 ? 24.235 18.579 -11.166 1.00 41.78 100 GLU A O 1
ATOM 811 N N . ARG A 1 101 ? 22.492 17.375 -10.487 1.00 42.59 101 ARG A N 1
ATOM 812 C CA . ARG A 1 101 ? 21.538 18.487 -10.696 1.00 42.59 101 ARG A CA 1
AT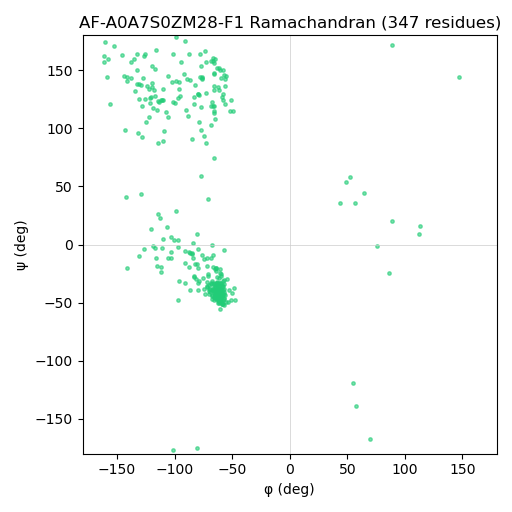OM 813 C C . ARG A 1 101 ? 21.014 18.976 -9.359 1.00 42.59 101 ARG A C 1
ATOM 815 O O . ARG A 1 101 ? 20.010 18.498 -8.846 1.00 42.59 101 ARG A O 1
ATOM 822 N N . GLY A 1 102 ? 21.749 19.934 -8.797 1.00 40.00 102 GLY A N 1
ATOM 823 C CA . GLY A 1 102 ? 21.452 20.556 -7.516 1.00 40.00 102 GLY A CA 1
ATOM 824 C C . GLY A 1 102 ? 20.003 21.020 -7.412 1.00 40.00 102 GLY A C 1
ATOM 825 O O . GLY A 1 102 ? 19.583 21.955 -8.088 1.00 40.00 102 GLY A O 1
ATOM 826 N N . VAL A 1 103 ? 19.262 20.403 -6.498 1.00 37.53 103 VAL A N 1
ATOM 827 C CA . VAL A 1 103 ? 18.038 20.979 -5.949 1.00 37.53 103 VAL A CA 1
ATOM 828 C C . VAL A 1 103 ? 18.308 21.248 -4.479 1.00 37.53 103 VAL A C 1
ATOM 830 O O . VAL A 1 103 ? 18.073 20.420 -3.604 1.00 37.53 103 VAL A O 1
ATOM 833 N N . ALA A 1 104 ? 18.856 22.432 -4.213 1.00 37.47 104 ALA A N 1
ATOM 834 C CA . ALA A 1 104 ? 18.819 23.002 -2.882 1.00 37.47 104 ALA A CA 1
ATOM 835 C C . ALA A 1 104 ? 17.365 23.374 -2.575 1.00 37.47 104 ALA A C 1
ATOM 837 O O . ALA A 1 104 ? 16.782 24.219 -3.252 1.00 37.47 104 ALA A O 1
ATOM 838 N N . THR A 1 105 ? 16.777 22.781 -1.541 1.00 39.09 105 THR A N 1
ATOM 839 C CA . THR A 1 105 ? 15.576 23.347 -0.921 1.00 39.09 105 THR A CA 1
ATOM 840 C C . THR A 1 105 ? 15.795 23.450 0.572 1.00 39.09 105 THR A C 1
ATOM 842 O O . THR A 1 105 ? 16.026 22.448 1.245 1.00 39.09 105 THR A O 1
ATOM 845 N N . ALA A 1 106 ? 15.734 24.684 1.069 1.00 33.97 106 ALA A N 1
ATOM 846 C CA . ALA A 1 106 ? 15.781 24.996 2.484 1.00 33.97 106 ALA A CA 1
ATOM 847 C C . ALA A 1 106 ? 14.640 24.279 3.223 1.00 33.97 106 ALA A C 1
ATOM 849 O O . ALA A 1 106 ? 13.471 24.351 2.828 1.00 33.97 106 ALA A O 1
ATOM 850 N N . ALA A 1 107 ? 14.994 23.590 4.306 1.00 32.88 107 ALA A N 1
ATOM 851 C CA . ALA A 1 107 ? 14.030 23.014 5.224 1.00 32.88 107 ALA A CA 1
ATOM 852 C C . ALA A 1 107 ? 13.260 24.153 5.906 1.00 32.88 107 ALA A C 1
ATOM 854 O O . ALA A 1 107 ? 13.838 24.943 6.652 1.00 32.88 107 ALA A O 1
ATOM 855 N N . GLN A 1 108 ? 11.957 24.258 5.649 1.00 34.19 108 GLN A N 1
ATOM 856 C CA . GLN A 1 108 ? 11.079 25.032 6.517 1.00 34.19 108 GLN A CA 1
ATOM 857 C C . GLN A 1 108 ? 10.694 24.133 7.687 1.00 34.19 108 GLN A C 1
ATOM 859 O O . GLN A 1 108 ? 10.141 23.049 7.500 1.00 34.19 108 GLN A O 1
ATOM 864 N N . VAL A 1 109 ? 11.020 24.587 8.894 1.00 32.34 109 VAL A N 1
ATOM 865 C CA . VAL A 1 109 ? 10.679 23.909 10.144 1.00 32.34 109 VAL A CA 1
ATOM 866 C C . VAL A 1 109 ? 9.166 23.995 10.330 1.00 32.34 109 VAL A C 1
ATOM 868 O O . VAL A 1 109 ? 8.632 25.042 10.688 1.00 32.34 109 VAL A O 1
ATOM 871 N N . VAL A 1 110 ? 8.465 22.897 10.059 1.00 39.56 110 VAL A N 1
ATOM 872 C CA . VAL A 1 110 ? 7.043 22.766 10.390 1.00 39.56 110 VAL A CA 1
ATOM 873 C C . VAL A 1 110 ? 6.938 22.421 11.874 1.00 39.56 110 VAL A C 1
ATOM 875 O O . VAL A 1 110 ? 7.612 21.507 12.353 1.00 39.56 110 VAL A O 1
ATOM 878 N N . ALA A 1 111 ? 6.107 23.164 12.607 1.00 31.00 111 ALA A N 1
ATOM 879 C CA . ALA A 1 111 ? 5.879 22.940 14.030 1.00 31.00 111 ALA A CA 1
ATOM 880 C C . ALA A 1 111 ? 5.427 21.488 14.308 1.00 31.00 111 ALA A C 1
ATOM 882 O O . ALA A 1 111 ? 4.705 20.900 13.494 1.00 31.00 111 ALA A O 1
ATOM 883 N N . PRO A 1 112 ? 5.825 20.888 15.445 1.00 36.19 112 PRO A N 1
ATOM 884 C CA . PRO A 1 112 ? 5.350 19.565 15.825 1.00 36.19 112 PRO A CA 1
ATOM 885 C C . PRO A 1 112 ? 3.820 19.569 15.917 1.00 36.19 112 PRO A C 1
ATOM 887 O O . PRO A 1 112 ? 3.230 20.376 16.633 1.00 36.19 112 PRO A O 1
ATOM 890 N N . VAL A 1 113 ? 3.177 18.661 15.179 1.00 41.78 113 VAL A N 1
ATOM 891 C CA . VAL A 1 113 ? 1.746 18.390 15.342 1.00 41.78 113 VAL A CA 1
ATOM 892 C C . VAL A 1 113 ? 1.582 17.732 16.717 1.00 41.78 113 VAL A C 1
ATOM 894 O O . VAL A 1 113 ? 2.253 16.724 16.956 1.00 41.78 113 VAL A O 1
ATOM 897 N N . PRO A 1 114 ? 0.773 18.297 17.631 1.00 40.47 114 PRO A N 1
ATOM 898 C CA . PRO A 1 114 ? 0.589 17.740 18.963 1.00 40.47 114 PRO A CA 1
ATOM 899 C C . PRO A 1 114 ? 0.067 16.305 18.893 1.00 40.47 114 PRO A C 1
ATOM 901 O O . PRO A 1 114 ? -0.635 15.927 17.952 1.00 40.47 114 PRO A O 1
ATOM 904 N N . ASP A 1 115 ? 0.436 15.524 19.906 1.00 42.50 115 ASP A N 1
ATOM 905 C CA . ASP A 1 115 ? 0.018 14.139 20.079 1.00 42.50 115 ASP A CA 1
ATOM 906 C C . ASP A 1 115 ? -1.515 14.047 19.990 1.00 42.50 115 ASP A C 1
ATOM 908 O O . ASP A 1 115 ? -2.245 14.689 20.753 1.00 42.50 115 ASP A O 1
ATOM 912 N N . LEU A 1 116 ? -2.015 13.355 18.965 1.00 46.81 116 LEU A N 1
ATOM 913 C CA . LEU A 1 116 ? -3.419 13.422 18.577 1.00 46.81 116 LEU A CA 1
ATOM 914 C C . LEU A 1 116 ? -4.294 12.647 19.566 1.00 46.81 116 LEU A C 1
ATOM 916 O O . LEU A 1 116 ? -4.637 11.491 19.337 1.00 46.81 116 LEU A O 1
ATOM 920 N N . GLN A 1 117 ? -4.827 13.352 20.565 1.00 49.78 117 GLN A N 1
ATOM 921 C CA . GLN A 1 117 ? -6.127 13.039 21.180 1.00 49.78 117 GLN A CA 1
ATOM 922 C C . GLN A 1 117 ? -7.288 13.366 20.213 1.00 49.78 117 GLN A C 1
ATOM 924 O O . GLN A 1 117 ? -8.305 13.938 20.600 1.00 49.78 11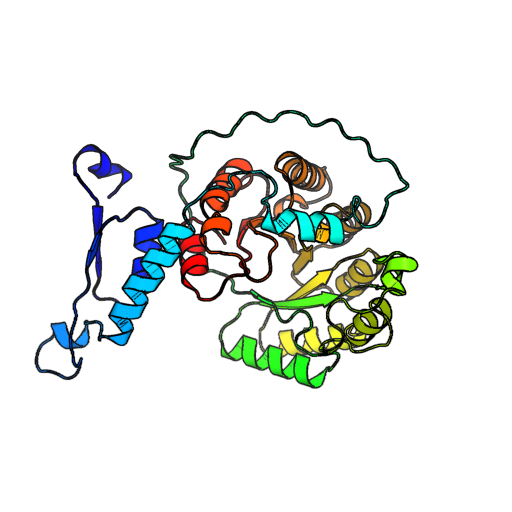7 GLN A O 1
ATOM 929 N N . SER A 1 118 ? -7.120 13.089 18.916 1.00 50.25 118 SER A N 1
ATOM 930 C CA . SER A 1 118 ? -8.071 13.516 17.892 1.00 50.25 118 SER A CA 1
ATOM 931 C C . SER A 1 118 ? -9.405 12.804 18.052 1.00 50.25 118 SER A C 1
ATOM 933 O O . SER A 1 118 ? -9.510 11.583 17.911 1.00 50.25 118 SER A O 1
ATOM 935 N N . THR A 1 119 ? -10.424 13.625 18.280 1.00 50.44 119 THR A N 1
ATOM 936 C CA . THR A 1 119 ? -11.852 13.308 18.296 1.00 50.44 119 THR A CA 1
ATOM 937 C C . THR A 1 119 ? -12.454 13.237 16.891 1.00 50.44 119 THR A C 1
ATOM 939 O O . THR A 1 119 ? -13.676 13.155 16.765 1.00 50.44 119 THR A O 1
ATOM 942 N N . ALA A 1 120 ? -11.634 13.274 15.827 1.00 55.00 120 ALA A N 1
ATOM 943 C CA . ALA A 1 120 ? -12.131 13.198 14.459 1.00 55.00 120 ALA A CA 1
ATOM 944 C C . ALA A 1 120 ? -12.955 11.918 14.276 1.00 55.00 120 ALA A C 1
ATOM 946 O O . ALA A 1 120 ? -12.457 10.803 14.479 1.00 55.00 120 ALA A O 1
ATOM 947 N N . VAL A 1 121 ? -14.223 12.104 13.907 1.00 59.47 121 VAL A N 1
ATOM 948 C CA . VAL A 1 121 ? -15.165 11.024 13.627 1.00 59.47 121 VAL A CA 1
ATOM 949 C C . VAL A 1 121 ? -14.664 10.275 12.397 1.00 59.47 121 VAL A C 1
ATOM 951 O O . VAL A 1 121 ? -14.703 10.788 11.280 1.00 59.47 121 VAL A O 1
ATOM 954 N N . VAL A 1 122 ? -14.167 9.057 12.602 1.00 67.81 122 VAL A N 1
ATOM 955 C CA . VAL A 1 122 ? -13.800 8.160 11.503 1.00 67.81 122 VAL A CA 1
ATOM 956 C C . VAL A 1 122 ? -15.082 7.569 10.944 1.00 67.81 122 VAL A C 1
ATOM 958 O O . VAL A 1 122 ? -15.813 6.875 11.649 1.00 67.81 122 VAL A O 1
ATOM 961 N N . THR A 1 123 ? -15.358 7.837 9.672 1.00 76.50 123 THR A N 1
ATOM 962 C CA . THR A 1 123 ? -16.430 7.142 8.957 1.00 76.50 123 THR A CA 1
ATOM 963 C C . THR A 1 123 ? -15.850 5.874 8.346 1.00 76.50 123 THR A C 1
ATOM 965 O O . THR A 1 123 ? -15.055 5.950 7.411 1.00 76.50 123 THR A O 1
ATOM 968 N N . PHE A 1 124 ? -16.236 4.711 8.868 1.00 82.50 124 PHE A N 1
ATOM 969 C CA . PHE A 1 124 ? -15.779 3.430 8.334 1.00 82.50 124 PHE A CA 1
ATOM 970 C C . PHE A 1 124 ? -16.442 3.133 6.986 1.00 82.50 124 PHE A C 1
ATOM 972 O O . PHE A 1 124 ? -17.663 3.213 6.843 1.00 82.50 124 PHE A O 1
ATOM 979 N N . ARG A 1 125 ? -15.623 2.769 5.999 1.00 86.81 125 ARG A N 1
ATOM 980 C CA . ARG A 1 125 ? -16.042 2.293 4.675 1.00 86.81 125 ARG A CA 1
ATOM 981 C C . ARG A 1 125 ? -15.550 0.867 4.504 1.00 86.81 125 ARG A C 1
ATOM 983 O O . ARG A 1 125 ? -14.514 0.533 5.060 1.00 86.81 125 ARG A O 1
ATOM 990 N N . LYS A 1 126 ? -16.244 0.044 3.713 1.00 90.69 126 LYS A N 1
ATOM 991 C CA . LYS A 1 126 ? -15.746 -1.301 3.385 1.00 90.69 126 LYS A CA 1
ATOM 992 C C . LYS A 1 126 ? -14.293 -1.188 2.871 1.00 90.69 126 LYS A C 1
ATOM 994 O O . LYS A 1 126 ? -14.085 -0.417 1.931 1.00 90.69 126 LYS A O 1
ATOM 999 N N . PRO A 1 127 ? -13.319 -1.899 3.472 1.00 91.62 127 PRO A N 1
ATOM 1000 C CA . PRO A 1 127 ? -11.927 -1.797 3.053 1.00 91.62 127 PRO A CA 1
ATOM 1001 C C . PRO A 1 127 ? -11.762 -2.343 1.636 1.00 91.62 127 PRO A C 1
ATOM 1003 O O . PRO A 1 127 ? -12.451 -3.296 1.264 1.00 91.62 127 PRO A O 1
ATOM 1006 N N . LYS A 1 128 ? -10.832 -1.754 0.878 1.00 95.12 128 LYS A N 1
ATOM 1007 C CA . LYS A 1 1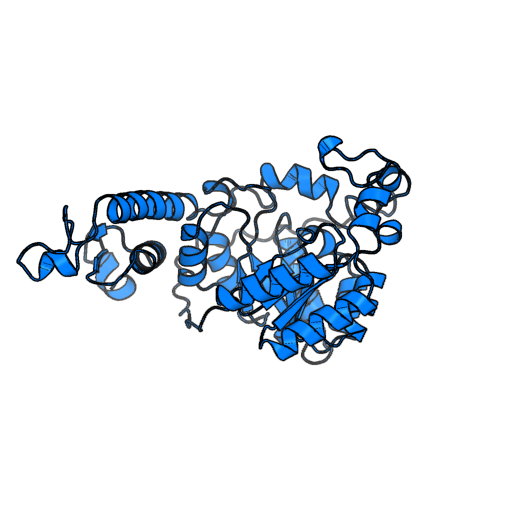28 ? -10.329 -2.328 -0.373 1.00 95.12 128 LYS A CA 1
ATOM 1008 C C . LYS A 1 128 ? -8.969 -2.973 -0.125 1.00 95.12 128 LYS A C 1
ATOM 1010 O O . LYS A 1 128 ? -8.038 -2.300 0.316 1.00 95.12 128 LYS A O 1
ATOM 1015 N N . VAL A 1 129 ? -8.838 -4.260 -0.424 1.00 96.88 129 VAL A N 1
ATOM 1016 C CA . VAL A 1 129 ? -7.578 -5.000 -0.287 1.00 96.88 129 VAL A CA 1
ATOM 1017 C C . VAL A 1 129 ? -6.866 -5.057 -1.632 1.00 96.88 129 VAL A C 1
ATOM 1019 O O . VAL A 1 129 ? -7.427 -5.501 -2.634 1.00 96.88 129 VAL A O 1
ATOM 1022 N N . MET A 1 130 ? -5.607 -4.619 -1.643 1.00 97.44 130 MET A N 1
ATOM 1023 C CA . MET A 1 130 ? -4.750 -4.627 -2.823 1.00 97.44 130 MET A CA 1
ATOM 1024 C C . MET A 1 130 ? -3.678 -5.710 -2.696 1.00 97.44 130 MET A C 1
ATOM 1026 O O . MET A 1 130 ? -2.781 -5.606 -1.860 1.00 97.44 130 MET A O 1
ATOM 1030 N N . ALA A 1 131 ? -3.747 -6.726 -3.552 1.00 97.75 131 ALA A N 1
ATOM 1031 C CA . ALA A 1 131 ? -2.715 -7.742 -3.688 1.00 97.75 131 ALA A CA 1
ATOM 1032 C C . ALA A 1 131 ? -1.547 -7.188 -4.519 1.00 97.75 131 ALA A C 1
ATOM 1034 O O . ALA A 1 131 ? -1.649 -7.037 -5.738 1.00 97.75 131 ALA A O 1
ATOM 1035 N N . GLU A 1 132 ? -0.431 -6.866 -3.862 1.00 96.94 132 GLU A N 1
ATOM 1036 C CA . GLU A 1 132 ? 0.803 -6.471 -4.544 1.00 96.94 132 GLU A CA 1
ATOM 1037 C C . GLU A 1 132 ? 1.511 -7.704 -5.111 1.00 96.94 132 GLU A C 1
ATOM 1039 O O . GLU A 1 132 ? 2.235 -8.405 -4.406 1.00 96.94 132 GLU A O 1
ATOM 1044 N N . ILE A 1 133 ? 1.316 -7.955 -6.404 1.00 97.81 133 ILE A N 1
ATOM 1045 C CA . ILE A 1 133 ? 2.044 -8.992 -7.138 1.00 97.81 133 ILE A CA 1
ATOM 1046 C C . ILE A 1 133 ? 3.477 -8.523 -7.398 1.00 97.81 133 ILE A C 1
ATOM 1048 O O . ILE A 1 133 ? 4.421 -9.310 -7.301 1.00 97.81 133 ILE A O 1
ATOM 1052 N N . GLY A 1 134 ? 3.655 -7.235 -7.705 1.00 95.25 134 GLY A N 1
ATOM 1053 C CA . GLY A 1 134 ? 4.968 -6.670 -7.997 1.00 95.25 134 GLY A CA 1
ATOM 1054 C C . GLY A 1 134 ? 5.667 -7.439 -9.117 1.00 95.25 134 GLY A C 1
ATOM 1055 O O . GLY A 1 134 ? 5.129 -7.525 -10.214 1.00 95.25 134 GLY A O 1
ATOM 1056 N N . CYS A 1 135 ? 6.834 -8.015 -8.813 1.00 94.69 135 CYS A N 1
ATOM 1057 C CA . CYS A 1 135 ? 7.620 -8.844 -9.734 1.00 94.69 135 CYS A CA 1
ATOM 1058 C C . CYS A 1 135 ? 7.576 -10.350 -9.390 1.00 94.69 135 CYS A C 1
ATOM 1060 O O . CYS A 1 135 ? 8.398 -11.113 -9.895 1.00 94.69 135 CYS A O 1
ATOM 1062 N N . ASN A 1 136 ? 6.638 -10.807 -8.547 1.00 96.38 136 ASN A N 1
ATOM 1063 C CA . ASN A 1 136 ? 6.528 -12.223 -8.143 1.00 96.38 136 ASN A CA 1
ATOM 1064 C C . ASN A 1 136 ? 6.132 -13.162 -9.296 1.00 96.38 136 ASN A C 1
ATOM 1066 O O . ASN A 1 136 ? 6.192 -14.378 -9.152 1.00 96.38 136 ASN A O 1
ATOM 1070 N N . HIS A 1 137 ? 5.761 -12.601 -10.446 1.00 97.81 137 HIS A N 1
ATOM 1071 C CA . HIS A 1 137 ? 5.552 -13.334 -11.690 1.00 97.81 137 HIS A CA 1
ATOM 1072 C C . HIS A 1 137 ? 6.861 -13.742 -12.387 1.00 97.81 137 HIS A C 1
ATOM 1074 O O . HIS A 1 137 ? 6.813 -14.488 -13.355 1.00 97.81 137 HIS A O 1
ATOM 1080 N N . MET A 1 138 ? 8.026 -13.256 -11.932 1.00 97.31 138 MET A N 1
ATOM 1081 C CA . MET A 1 138 ? 9.349 -13.671 -12.431 1.00 97.31 138 MET A CA 1
ATOM 1082 C C . MET A 1 138 ? 9.534 -13.473 -13.949 1.00 97.31 138 MET A C 1
ATOM 1084 O O . MET A 1 138 ? 10.154 -14.292 -14.614 1.00 97.31 138 MET A O 1
ATOM 1088 N N . GLY A 1 139 ? 8.958 -12.406 -14.514 1.00 97.00 139 GLY A N 1
ATOM 1089 C CA . GLY A 1 139 ? 8.967 -12.155 -15.966 1.00 97.00 139 GLY A CA 1
ATOM 1090 C C . GLY A 1 139 ? 7.995 -13.028 -16.781 1.00 97.00 139 GLY A C 1
ATOM 1091 O O . GLY A 1 139 ? 7.866 -12.836 -17.986 1.00 97.00 139 GLY A O 1
ATOM 1092 N N . ASP A 1 140 ? 7.252 -13.939 -16.143 1.00 98.25 140 ASP A N 1
ATOM 1093 C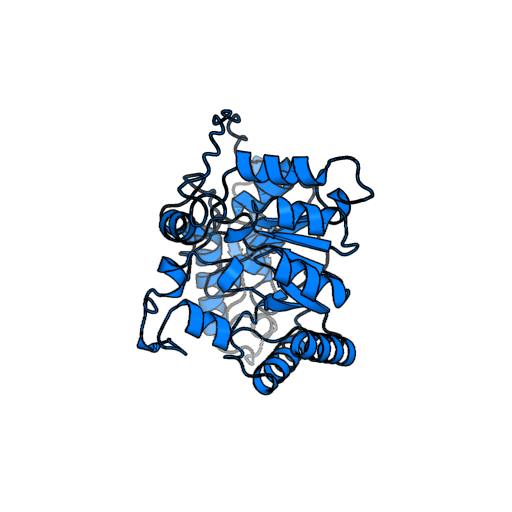 CA . ASP A 1 140 ? 6.366 -14.887 -16.820 1.00 98.25 140 ASP A CA 1
ATOM 1094 C C . ASP A 1 140 ? 4.891 -14.438 -16.798 1.00 98.25 140 ASP A C 1
ATOM 1096 O O . ASP A 1 140 ? 4.263 -14.249 -15.752 1.00 98.25 140 ASP A O 1
ATOM 1100 N N . LYS A 1 141 ? 4.306 -14.293 -17.992 1.00 97.94 141 LYS A N 1
ATOM 1101 C CA . LYS A 1 141 ? 2.902 -13.897 -18.185 1.00 97.94 141 LYS A CA 1
ATOM 1102 C C . LYS A 1 141 ? 1.900 -14.926 -17.649 1.00 97.94 141 LYS A C 1
ATOM 1104 O O . LYS A 1 141 ? 0.825 -14.538 -17.190 1.00 97.94 141 LYS A O 1
ATOM 1109 N N . SER A 1 142 ? 2.196 -16.218 -17.759 1.00 98.19 142 SER A N 1
ATOM 1110 C CA . SER A 1 142 ? 1.311 -17.285 -17.284 1.00 98.19 142 SER A CA 1
ATOM 1111 C C . SER A 1 142 ? 1.217 -17.269 -15.759 1.00 98.19 142 SER A C 1
ATOM 1113 O O . SER A 1 142 ? 0.109 -17.235 -15.225 1.00 98.19 142 SER A O 1
ATOM 1115 N N . ILE A 1 143 ? 2.358 -17.118 -15.079 1.00 98.56 143 ILE A N 1
ATOM 1116 C CA . ILE A 1 143 ? 2.424 -16.962 -13.621 1.00 98.56 143 ILE A CA 1
ATOM 1117 C C . ILE A 1 143 ? 1.708 -15.677 -13.193 1.00 98.56 143 ILE A C 1
ATOM 1119 O O . ILE A 1 143 ? 0.942 -15.684 -12.233 1.00 98.56 143 ILE A O 1
ATOM 1123 N N . ALA A 1 144 ? 1.876 -14.572 -13.931 1.00 98.62 144 ALA A N 1
ATOM 1124 C CA . ALA A 1 144 ? 1.140 -13.338 -13.654 1.00 98.62 144 ALA A CA 1
ATOM 1125 C C . ALA A 1 144 ? -0.389 -13.545 -13.675 1.00 98.62 144 ALA A C 1
ATOM 1127 O O . ALA A 1 144 ? -1.075 -13.042 -12.787 1.00 98.62 144 ALA A O 1
ATOM 1128 N N . LYS A 1 145 ? -0.933 -14.305 -14.639 1.00 98.50 145 LYS A N 1
ATOM 1129 C CA . LYS A 1 145 ? -2.374 -14.624 -14.703 1.00 98.50 145 LYS A CA 1
ATOM 1130 C C . LYS A 1 145 ? -2.828 -15.564 -13.584 1.00 98.50 145 LYS A C 1
ATOM 1132 O O . LYS A 1 145 ? -3.914 -15.376 -13.036 1.00 98.50 145 LYS A O 1
ATOM 1137 N N . GLU A 1 146 ? -2.005 -16.541 -13.217 1.00 98.50 146 GLU A N 1
ATOM 1138 C CA . GLU A 1 146 ? -2.285 -17.420 -12.078 1.00 98.50 146 GLU A CA 1
ATOM 1139 C C . GLU A 1 146 ? -2.389 -16.611 -10.778 1.00 98.50 146 GLU A C 1
ATOM 1141 O O . GLU A 1 146 ? -3.374 -16.727 -10.051 1.00 98.50 146 GLU A O 1
ATOM 1146 N N . LEU A 1 147 ? -1.442 -15.699 -10.537 1.00 98.75 147 LEU A N 1
ATOM 1147 C CA . LEU A 1 147 ? -1.448 -14.827 -9.361 1.00 98.75 147 LEU A CA 1
ATOM 1148 C C . LEU A 1 147 ? -2.683 -13.912 -9.305 1.00 98.75 147 LEU A C 1
ATOM 1150 O O . LEU A 1 147 ? -3.187 -13.645 -8.215 1.00 98.75 147 LEU A O 1
ATOM 1154 N N . LEU A 1 148 ? -3.210 -13.469 -10.453 1.00 98.75 148 LEU A N 1
ATOM 1155 C CA . LEU A 1 148 ? -4.482 -12.737 -10.517 1.00 98.75 148 LEU A CA 1
ATOM 1156 C C . LEU A 1 148 ? -5.670 -13.602 -10.085 1.00 98.75 148 LEU A C 1
ATOM 1158 O O . LEU A 1 148 ? -6.510 -13.148 -9.307 1.00 98.75 148 LEU A O 1
ATOM 1162 N N . SER A 1 149 ? -5.717 -14.851 -10.549 1.00 98.06 149 SER A N 1
ATOM 1163 C CA . SER A 1 149 ? -6.773 -15.800 -10.178 1.00 98.06 149 SER A CA 1
ATOM 1164 C C . SER A 1 149 ? -6.736 -16.104 -8.678 1.00 98.06 149 SER A C 1
ATOM 1166 O O . SER A 1 149 ? -7.762 -16.011 -8.006 1.00 98.06 149 SER A O 1
AT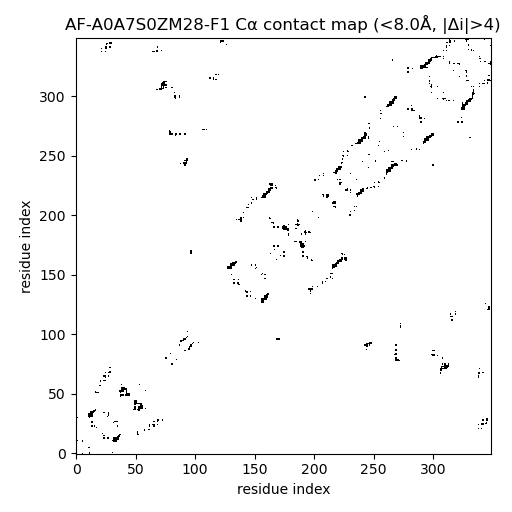OM 1168 N N . VAL A 1 150 ? -5.540 -16.352 -8.132 1.00 98.38 150 VAL A N 1
ATOM 1169 C CA . VAL A 1 150 ? -5.330 -16.578 -6.693 1.00 98.38 150 VAL A CA 1
ATOM 1170 C C . VAL A 1 150 ? -5.721 -15.345 -5.873 1.00 98.38 150 VAL A C 1
ATOM 1172 O O . VAL A 1 150 ? -6.399 -15.472 -4.853 1.00 98.38 150 VAL A O 1
ATOM 1175 N N . ALA A 1 151 ? -5.353 -14.137 -6.315 1.00 98.50 151 ALA A N 1
ATOM 1176 C CA . ALA A 1 151 ? -5.741 -12.901 -5.635 1.00 98.50 151 ALA A CA 1
ATOM 1177 C C . ALA A 1 151 ? -7.268 -12.724 -5.597 1.00 98.50 151 ALA A C 1
ATOM 1179 O O . ALA A 1 151 ? -7.821 -12.344 -4.561 1.00 98.50 151 ALA A O 1
ATOM 1180 N N . LYS A 1 152 ? -7.958 -13.036 -6.701 1.00 98.19 152 LYS A N 1
ATOM 1181 C CA . LYS A 1 152 ? -9.419 -12.970 -6.768 1.00 98.19 152 LYS A CA 1
ATOM 1182 C C . LYS A 1 152 ? -10.086 -13.998 -5.855 1.00 98.19 152 LYS A C 1
ATOM 1184 O O . LYS A 1 152 ? -11.020 -13.640 -5.140 1.00 98.19 152 LYS A O 1
ATOM 1189 N N . GLU A 1 153 ? -9.614 -15.243 -5.861 1.00 98.19 153 GLU A N 1
ATOM 1190 C CA . GLU A 1 153 ? -10.133 -16.315 -5.000 1.00 98.19 153 GLU A CA 1
ATOM 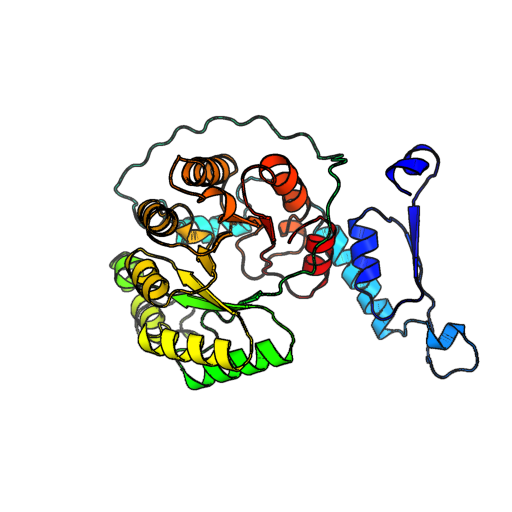1191 C C . GLU A 1 153 ? -9.956 -15.981 -3.512 1.00 98.19 153 GLU A C 1
ATOM 1193 O O . GLU A 1 153 ? -10.864 -16.197 -2.711 1.00 98.19 153 GLU A O 1
ATOM 1198 N N . ALA A 1 154 ? -8.830 -15.356 -3.152 1.00 97.75 154 ALA A N 1
ATOM 1199 C CA . ALA A 1 154 ? -8.573 -14.863 -1.801 1.00 97.75 154 ALA A CA 1
ATOM 1200 C C . ALA A 1 154 ? -9.470 -13.677 -1.387 1.00 97.75 154 ALA A C 1
ATOM 1202 O O . ALA A 1 154 ? -9.496 -13.310 -0.211 1.00 97.75 154 ALA A O 1
ATOM 1203 N N . GLY A 1 155 ? -10.204 -13.075 -2.329 1.00 97.81 155 GLY A N 1
ATOM 1204 C CA . GLY A 1 155 ? -11.116 -11.961 -2.081 1.00 97.81 155 GLY A CA 1
ATOM 1205 C C . GLY A 1 155 ? -10.478 -10.573 -2.165 1.00 97.81 155 GLY A C 1
ATOM 1206 O O . GLY A 1 155 ? -11.045 -9.632 -1.612 1.00 97.81 155 GLY A O 1
ATOM 1207 N N . ALA A 1 156 ? -9.326 -10.422 -2.830 1.00 98.19 156 ALA A N 1
ATOM 1208 C CA . ALA A 1 156 ? -8.749 -9.105 -3.095 1.00 98.19 156 ALA A CA 1
ATOM 1209 C C . ALA A 1 156 ? -9.638 -8.282 -4.047 1.00 98.19 156 ALA A C 1
ATOM 1211 O O . ALA A 1 156 ? -10.279 -8.823 -4.952 1.00 98.19 156 ALA A O 1
ATOM 1212 N N . ASP A 1 157 ? -9.641 -6.962 -3.864 1.00 98.38 157 ASP A N 1
ATOM 1213 C CA . ASP A 1 157 ? -10.382 -6.022 -4.712 1.00 98.38 157 ASP A CA 1
ATOM 1214 C C . ASP A 1 157 ? -9.522 -5.514 -5.876 1.00 98.38 157 ASP A C 1
ATOM 1216 O O . ASP A 1 157 ? -10.030 -5.254 -6.967 1.00 98.38 157 ASP A O 1
ATOM 1220 N N . VAL A 1 158 ? -8.213 -5.378 -5.640 1.00 98.62 158 VAL A N 1
ATOM 1221 C CA . VAL A 1 158 ? -7.242 -4.854 -6.605 1.00 98.62 158 VAL A CA 1
ATOM 1222 C C . VAL A 1 158 ? -6.038 -5.788 -6.682 1.00 98.62 158 VAL A C 1
ATOM 1224 O O . VAL A 1 158 ? -5.522 -6.208 -5.649 1.00 98.62 158 VAL A O 1
ATOM 1227 N N . ALA A 1 159 ? -5.530 -6.056 -7.881 1.00 98.56 159 ALA A N 1
ATOM 1228 C CA . ALA A 1 159 ? -4.201 -6.627 -8.071 1.00 98.56 159 ALA A CA 1
ATOM 1229 C C . ALA A 1 159 ? -3.260 -5.593 -8.679 1.00 98.56 159 ALA A C 1
ATOM 1231 O O . ALA A 1 159 ? -3.607 -4.895 -9.635 1.00 98.56 159 ALA A O 1
ATOM 1232 N N . LYS A 1 160 ? -2.059 -5.493 -8.106 1.00 98.62 160 LYS A N 1
ATOM 1233 C CA . LYS A 1 160 ? -1.091 -4.465 -8.466 1.00 98.62 160 LYS A CA 1
ATOM 1234 C C . LYS A 1 160 ? 0.230 -5.053 -8.955 1.00 98.62 160 LYS A C 1
ATOM 1236 O O . LYS A 1 160 ? 0.874 -5.846 -8.270 1.00 98.62 160 LYS A O 1
ATOM 1241 N N . PHE A 1 161 ? 0.637 -4.609 -10.140 1.00 98.56 161 PHE A N 1
ATOM 1242 C CA . PHE A 1 161 ? 1.947 -4.880 -10.734 1.00 98.56 161 PHE A CA 1
ATOM 1243 C C . PHE A 1 161 ? 2.887 -3.678 -10.586 1.00 98.56 161 PHE A C 1
ATOM 1245 O O . PHE A 1 161 ? 2.548 -2.657 -9.975 1.00 98.56 161 PHE A O 1
ATOM 1252 N N . GLN A 1 162 ? 4.087 -3.787 -11.149 1.00 97.62 162 GLN A N 1
ATOM 1253 C CA . GLN A 1 162 ? 5.044 -2.693 -11.275 1.00 97.62 162 GLN A CA 1
ATOM 1254 C C . GLN A 1 162 ? 5.490 -2.593 -12.733 1.00 97.62 162 GLN A C 1
ATOM 1256 O O . GLN A 1 162 ? 5.641 -3.622 -13.384 1.00 97.62 162 GLN A O 1
ATOM 1261 N N . LYS A 1 163 ? 5.698 -1.367 -13.219 1.00 97.81 163 LYS A N 1
ATOM 1262 C CA . LYS A 1 163 ? 6.252 -1.103 -14.546 1.00 97.81 163 LYS A CA 1
ATOM 1263 C C . LYS A 1 163 ? 7.330 -0.037 -14.453 1.00 97.81 163 LYS A C 1
ATOM 1265 O O . LYS A 1 163 ? 7.134 1.000 -13.805 1.00 97.81 163 LYS A O 1
ATOM 1270 N N . ARG A 1 164 ? 8.463 -0.327 -15.082 1.00 96.62 164 ARG A N 1
ATOM 1271 C CA . ARG A 1 164 ? 9.629 0.546 -15.169 1.00 96.62 164 ARG A CA 1
ATOM 1272 C C . ARG A 1 164 ? 10.177 0.569 -16.587 1.00 96.62 164 ARG A C 1
ATOM 1274 O O . ARG A 1 164 ? 9.977 -0.353 -17.381 1.00 96.62 164 ARG A O 1
ATOM 1281 N N . ASN A 1 165 ? 10.935 1.612 -16.873 1.00 96.94 165 ASN A N 1
ATOM 1282 C CA . ASN A 1 165 ? 11.936 1.653 -17.916 1.00 96.94 165 ASN A CA 1
ATOM 1283 C C . ASN A 1 165 ? 13.306 1.685 -17.217 1.00 96.94 165 ASN A C 1
ATOM 1285 O O . ASN A 1 165 ? 13.741 2.749 -16.775 1.00 96.94 165 ASN A O 1
ATOM 1289 N N . PRO A 1 166 ? 14.000 0.536 -17.074 1.00 95.12 166 PRO A N 1
ATOM 1290 C CA . PRO A 1 166 ? 15.256 0.468 -16.326 1.00 95.12 166 PRO A CA 1
ATOM 1291 C C . PRO A 1 166 ? 16.342 1.420 -16.835 1.00 95.12 166 PRO A C 1
ATOM 1293 O O . PRO A 1 166 ? 17.138 1.896 -16.033 1.00 95.12 166 PRO A O 1
ATOM 1296 N N . LYS A 1 167 ? 16.361 1.729 -18.138 1.00 94.38 167 LYS A N 1
ATOM 1297 C CA . LYS A 1 167 ? 17.332 2.656 -18.742 1.00 94.38 167 LYS A CA 1
ATOM 1298 C C . LYS A 1 167 ? 17.032 4.123 -18.441 1.00 94.38 167 LYS A C 1
ATOM 1300 O O . LYS A 1 167 ? 17.951 4.929 -18.419 1.00 94.38 167 LYS A O 1
ATOM 1305 N N . GLU A 1 168 ? 15.763 4.469 -18.234 1.00 93.50 168 GLU A N 1
ATOM 1306 C CA . GLU A 1 168 ? 15.360 5.803 -17.769 1.00 93.50 168 GLU A CA 1
ATOM 1307 C C . GLU A 1 168 ? 15.564 5.939 -16.256 1.00 93.50 168 GLU A C 1
ATOM 1309 O O . GLU A 1 168 ? 15.990 6.981 -15.764 1.00 93.50 168 GLU A O 1
ATOM 1314 N N . LEU A 1 169 ? 15.263 4.871 -15.514 1.00 90.69 169 LEU A N 1
ATOM 1315 C CA . LEU A 1 169 ? 15.239 4.889 -14.058 1.00 90.69 169 LEU A CA 1
ATOM 1316 C C . LEU A 1 169 ? 16.627 4.776 -13.415 1.00 90.69 169 LEU A C 1
ATOM 1318 O O . LEU A 1 169 ? 16.809 5.296 -12.318 1.00 90.69 169 LEU A O 1
ATOM 1322 N N . LEU A 1 170 ? 17.570 4.056 -14.022 1.00 90.81 170 LEU A N 1
ATOM 1323 C CA . LEU A 1 170 ? 18.892 3.784 -13.446 1.00 90.81 170 LEU A CA 1
ATOM 1324 C C . LEU A 1 170 ? 19.971 4.617 -14.140 1.00 90.81 170 LEU A C 1
ATOM 1326 O O . LEU A 1 170 ? 19.932 4.800 -15.355 1.00 90.81 170 LEU A O 1
ATOM 1330 N N . THR A 1 171 ? 20.988 5.052 -13.391 1.00 90.31 171 THR A N 1
ATOM 1331 C CA . THR A 1 171 ? 22.206 5.587 -14.022 1.00 90.31 171 THR A CA 1
ATOM 1332 C C . THR A 1 171 ? 22.946 4.475 -14.780 1.00 90.31 171 THR A C 1
ATOM 1334 O O . THR A 1 171 ? 22.777 3.294 -14.448 1.00 90.31 171 THR A O 1
ATOM 1337 N N . PRO A 1 172 ? 23.806 4.799 -15.764 1.00 93.19 172 PRO A N 1
ATOM 1338 C CA . PRO A 1 172 ? 24.611 3.795 -16.462 1.00 93.19 172 PRO A CA 1
ATOM 1339 C C . PRO A 1 172 ? 25.421 2.892 -15.517 1.00 93.19 172 PRO A C 1
ATOM 1341 O O . PRO A 1 172 ? 25.484 1.680 -15.717 1.00 93.19 172 PRO A O 1
ATOM 1344 N N . GLU A 1 173 ? 25.978 3.453 -14.443 1.00 92.56 173 GLU A N 1
ATOM 1345 C CA . GLU A 1 173 ? 26.751 2.719 -13.436 1.00 92.56 173 GLU A CA 1
ATOM 1346 C C . GLU A 1 173 ? 25.863 1.754 -12.648 1.00 92.56 173 GLU A C 1
ATOM 1348 O O . GLU A 1 173 ? 26.231 0.601 -12.431 1.00 92.56 173 GLU A O 1
ATOM 1353 N N . GLN A 1 174 ? 24.672 2.198 -12.238 1.00 91.25 174 GLN A N 1
ATOM 1354 C CA . GLN A 1 174 ? 23.707 1.360 -11.522 1.00 91.25 174 GLN A CA 1
ATOM 1355 C C . GLN A 1 174 ? 23.157 0.248 -12.410 1.00 91.25 174 GLN A C 1
ATOM 1357 O O . GLN A 1 174 ? 22.962 -0.875 -11.948 1.00 91.25 174 GLN A O 1
ATOM 1362 N N . TYR A 1 175 ? 22.908 0.558 -13.682 1.00 95.06 175 TYR A N 1
ATOM 1363 C CA . TYR A 1 175 ? 22.480 -0.416 -14.671 1.00 95.06 175 TYR A CA 1
ATOM 1364 C C . TYR A 1 175 ? 23.543 -1.505 -14.852 1.00 95.06 175 TYR A C 1
ATOM 1366 O O . TYR A 1 175 ? 23.196 -2.684 -14.913 1.00 95.06 175 TYR A O 1
ATOM 1374 N N . ALA A 1 176 ? 24.821 -1.121 -14.921 1.00 96.69 176 ALA A N 1
ATOM 1375 C CA . ALA A 1 176 ? 25.950 -2.028 -15.122 1.00 96.69 176 ALA A CA 1
ATOM 1376 C C . ALA A 1 176 ? 26.396 -2.773 -13.849 1.00 96.69 176 ALA A C 1
ATOM 1378 O O . ALA A 1 176 ? 27.051 -3.810 -13.949 1.00 96.69 176 ALA A O 1
ATOM 1379 N N . ALA A 1 177 ? 26.050 -2.275 -12.658 1.00 95.12 177 ALA A N 1
ATOM 1380 C CA . ALA A 1 177 ? 26.406 -2.901 -11.388 1.00 95.12 177 ALA A CA 1
ATOM 1381 C C . ALA A 1 177 ? 25.820 -4.321 -11.258 1.00 95.12 177 ALA A C 1
ATOM 1383 O O . ALA A 1 177 ? 24.738 -4.587 -11.781 1.00 95.12 177 ALA A O 1
ATOM 1384 N N . PRO A 1 178 ? 26.471 -5.243 -10.529 1.00 95.31 178 PRO A N 1
ATOM 1385 C CA . PRO A 1 178 ? 25.918 -6.571 -10.282 1.00 95.31 178 PRO A CA 1
ATOM 1386 C C . PRO A 1 178 ? 24.692 -6.512 -9.360 1.00 95.31 178 PRO A C 1
ATOM 1388 O O . PRO A 1 178 ? 24.524 -5.589 -8.557 1.00 95.31 178 PRO A O 1
ATOM 1391 N N . HIS A 1 179 ? 23.845 -7.541 -9.422 1.00 94.50 179 HIS A N 1
ATOM 1392 C CA . HIS A 1 179 ? 22.746 -7.683 -8.470 1.00 94.50 179 HIS A CA 1
ATOM 1393 C C . HIS A 1 179 ? 23.297 -7.834 -7.031 1.00 94.50 179 HIS A C 1
ATOM 1395 O O . HIS A 1 179 ? 24.219 -8.623 -6.814 1.00 94.50 179 HIS A O 1
ATOM 1401 N N . PRO A 1 180 ? 22.736 -7.139 -6.016 1.00 89.19 180 PRO A N 1
ATOM 1402 C CA . PRO A 1 180 ? 23.263 -7.158 -4.643 1.00 89.19 180 PRO A CA 1
ATOM 1403 C C . PRO A 1 180 ? 23.196 -8.536 -3.968 1.00 89.19 180 PRO A C 1
ATOM 1405 O O . PRO A 1 180 ? 23.902 -8.785 -2.997 1.00 89.19 180 PRO A O 1
ATOM 1408 N N . ASN A 1 181 ? 22.339 -9.423 -4.472 1.00 91.44 181 ASN A N 1
ATOM 1409 C CA . ASN A 1 181 ? 22.307 -10.835 -4.108 1.00 91.44 181 ASN A CA 1
ATOM 1410 C C . ASN A 1 181 ? 22.344 -11.684 -5.389 1.00 91.44 181 ASN A C 1
ATOM 1412 O O . ASN A 1 181 ? 21.282 -11.914 -5.973 1.00 91.44 181 ASN A O 1
ATOM 1416 N N . PRO A 1 182 ? 23.524 -12.113 -5.862 1.00 89.56 182 PRO A N 1
ATOM 1417 C CA . PRO A 1 182 ? 23.670 -12.777 -7.157 1.00 89.56 182 PRO A CA 1
ATOM 1418 C C . PRO A 1 182 ? 22.772 -14.005 -7.358 1.00 89.56 182 PRO A C 1
ATOM 1420 O O . PRO A 1 182 ? 22.328 -14.242 -8.475 1.00 89.56 182 PRO A O 1
ATOM 1423 N N . ALA A 1 183 ? 22.425 -14.731 -6.287 1.00 93.94 183 ALA A N 1
ATOM 1424 C CA . ALA A 1 183 ? 21.539 -15.899 -6.354 1.00 93.94 183 ALA A CA 1
ATOM 1425 C C . ALA A 1 183 ? 20.106 -15.569 -6.813 1.00 93.94 183 ALA A C 1
ATOM 1427 O O . ALA A 1 183 ? 19.394 -16.450 -7.279 1.00 93.94 183 ALA A O 1
ATOM 1428 N N . ASN A 1 184 ? 19.695 -14.303 -6.698 1.00 92.81 184 ASN A N 1
ATOM 1429 C CA . ASN A 1 184 ? 18.385 -13.818 -7.1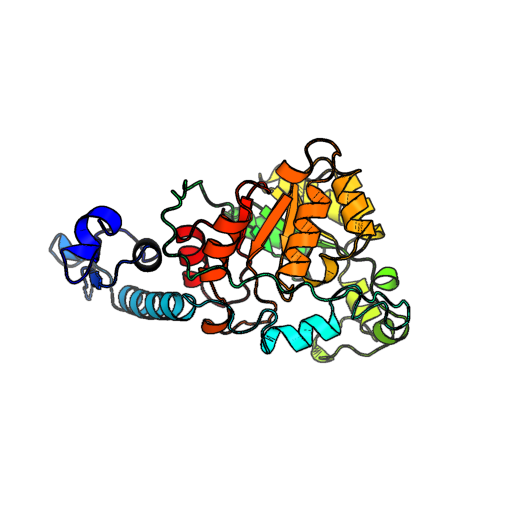35 1.00 92.81 184 ASN A CA 1
ATOM 1430 C C . ASN A 1 184 ? 18.445 -13.101 -8.497 1.00 92.81 184 ASN A C 1
ATOM 1432 O O . ASN A 1 184 ? 17.454 -12.498 -8.911 1.00 92.81 184 ASN A O 1
ATOM 1436 N N . SER A 1 185 ? 19.610 -13.071 -9.156 1.00 95.44 185 SER A N 1
ATOM 1437 C CA . SER A 1 185 ? 19.762 -12.357 -10.422 1.00 95.44 185 SER A CA 1
ATOM 1438 C C . SER A 1 185 ? 19.131 -13.131 -11.577 1.00 95.44 185 SER A C 1
ATOM 1440 O O . SER A 1 185 ? 19.251 -14.349 -11.654 1.00 95.44 185 SER A O 1
ATOM 1442 N N . TYR A 1 186 ? 18.523 -12.398 -12.508 1.00 95.50 186 TYR A N 1
ATOM 1443 C CA . TYR A 1 186 ? 18.000 -12.937 -13.772 1.00 95.50 186 TYR A CA 1
ATOM 1444 C C . TYR A 1 186 ? 18.822 -12.466 -14.984 1.00 95.50 186 TYR A C 1
ATOM 1446 O O . TYR A 1 186 ? 18.469 -12.737 -16.126 1.00 95.50 186 TYR A O 1
ATOM 1454 N N . GLY A 1 187 ? 19.918 -11.744 -14.743 1.00 94.81 187 GLY A N 1
ATOM 1455 C CA . GLY A 1 187 ? 20.814 -11.245 -15.780 1.00 94.81 187 GLY A CA 1
ATOM 1456 C C . GLY A 1 187 ? 22.189 -10.889 -15.223 1.00 94.81 187 GLY A C 1
ATOM 1457 O O . GLY A 1 187 ? 22.407 -10.912 -14.008 1.00 94.81 187 GLY A O 1
ATOM 1458 N N . ASP A 1 188 ? 23.109 -10.544 -16.118 1.00 95.44 188 ASP A N 1
ATOM 1459 C CA . ASP A 1 188 ? 24.513 -10.286 -15.769 1.00 95.44 188 ASP A CA 1
ATOM 1460 C C . ASP A 1 188 ? 24.707 -8.981 -14.986 1.00 95.44 188 ASP A C 1
ATOM 1462 O O . ASP A 1 188 ? 25.651 -8.839 -14.208 1.00 95.44 188 ASP A O 1
ATOM 1466 N N . THR A 1 189 ? 23.788 -8.030 -15.155 1.00 96.94 189 THR A N 1
ATOM 1467 C CA . THR A 1 189 ? 23.782 -6.750 -14.445 1.00 96.94 189 THR A CA 1
ATOM 1468 C C . THR A 1 189 ? 22.447 -6.515 -13.742 1.00 96.94 189 THR A C 1
ATOM 1470 O O . THR A 1 189 ? 21.436 -7.157 -14.036 1.00 96.94 189 THR A O 1
ATOM 1473 N N . TYR A 1 190 ? 22.413 -5.565 -12.810 1.00 95.00 190 TYR A N 1
ATOM 1474 C CA . TYR A 1 190 ? 21.197 -5.156 -12.119 1.00 95.00 190 TYR A CA 1
ATOM 1475 C C . TYR A 1 190 ? 20.166 -4.595 -13.102 1.00 95.00 190 TYR A C 1
ATOM 1477 O O . TYR A 1 190 ? 18.984 -4.908 -12.981 1.00 95.00 190 TYR A O 1
ATOM 1485 N N . GLY A 1 191 ? 20.614 -3.841 -14.111 1.00 96.38 191 GLY A N 1
ATOM 1486 C CA . GLY A 1 191 ? 19.782 -3.398 -15.227 1.00 96.38 191 GLY A CA 1
ATOM 1487 C C . GLY A 1 191 ? 19.167 -4.562 -16.004 1.00 96.38 191 GLY A C 1
ATOM 1488 O O . GLY A 1 191 ? 17.949 -4.611 -16.140 1.00 96.38 191 GLY A O 1
ATOM 1489 N N . ALA A 1 192 ? 19.975 -5.544 -16.418 1.00 97.12 192 ALA A N 1
ATOM 1490 C CA . ALA A 1 192 ? 19.494 -6.724 -17.143 1.00 97.12 192 ALA A CA 1
ATOM 1491 C C . ALA A 1 192 ? 18.517 -7.574 -16.309 1.00 97.12 192 ALA A C 1
ATOM 1493 O O . ALA A 1 192 ? 17.490 -8.021 -16.813 1.00 97.12 192 ALA A O 1
ATOM 1494 N N . HIS A 1 193 ? 18.786 -7.745 -15.010 1.00 97.12 193 HIS A N 1
ATOM 1495 C CA . HIS A 1 193 ? 17.845 -8.377 -14.083 1.00 97.12 193 HIS A CA 1
ATOM 1496 C C . HIS A 1 193 ? 16.508 -7.624 -14.023 1.00 97.12 193 HIS A C 1
ATOM 1498 O O . HIS A 1 193 ? 15.453 -8.254 -13.984 1.00 97.12 193 HIS A O 1
ATOM 1504 N N . ARG A 1 194 ? 16.534 -6.283 -14.005 1.00 95.94 194 ARG A N 1
ATOM 1505 C CA . ARG A 1 194 ? 15.306 -5.481 -14.026 1.00 95.94 194 ARG A CA 1
ATOM 1506 C C . ARG A 1 194 ? 14.566 -5.643 -15.344 1.00 95.94 194 ARG A C 1
ATOM 1508 O O . ARG A 1 194 ? 13.384 -5.938 -15.289 1.00 95.94 194 ARG A O 1
ATOM 1515 N N . GLU A 1 195 ? 15.247 -5.537 -16.483 1.00 97.31 195 GLU A N 1
ATOM 1516 C CA . GLU A 1 195 ? 14.634 -5.725 -17.806 1.00 97.31 195 GLU A CA 1
ATOM 1517 C C . GLU A 1 195 ? 13.976 -7.101 -17.959 1.00 97.31 195 GLU A C 1
ATOM 1519 O O . GLU A 1 195 ? 12.862 -7.175 -18.464 1.00 97.31 195 GLU A O 1
ATOM 1524 N N . PHE A 1 196 ? 14.603 -8.173 -17.460 1.00 97.94 196 PHE A N 1
ATOM 1525 C CA . PHE A 1 196 ? 14.015 -9.517 -17.474 1.00 97.94 196 PHE A CA 1
ATOM 1526 C C . PHE A 1 196 ? 12.657 -9.586 -16.754 1.00 97.94 196 PHE A C 1
ATOM 1528 O O . PHE A 1 196 ? 11.764 -10.327 -17.158 1.00 97.94 196 PHE A O 1
ATOM 1535 N N . LEU A 1 197 ? 12.499 -8.821 -15.672 1.00 97.56 197 LEU A N 1
ATOM 1536 C CA . LEU A 1 197 ? 11.271 -8.789 -14.882 1.00 97.56 197 LEU A CA 1
ATOM 1537 C C . LEU A 1 197 ? 10.211 -7.835 -15.447 1.00 97.56 197 LEU A C 1
ATOM 1539 O O . LEU A 1 197 ? 9.080 -7.874 -14.967 1.00 97.56 197 LEU A O 1
ATOM 1543 N N . GLU A 1 198 ? 10.537 -6.975 -16.413 1.00 97.88 198 GLU A N 1
ATOM 1544 C CA . GLU A 1 198 ? 9.567 -6.033 -16.972 1.00 97.88 198 GLU A CA 1
ATOM 1545 C C . GLU A 1 198 ? 8.647 -6.728 -17.984 1.00 97.88 198 GLU A C 1
ATOM 1547 O O . GLU A 1 198 ? 9.085 -7.371 -18.938 1.00 97.88 198 GLU A O 1
ATOM 1552 N N . LEU A 1 199 ? 7.338 -6.562 -17.797 1.00 98.12 199 LEU A N 1
ATOM 1553 C CA . LEU A 1 199 ? 6.336 -7.008 -18.761 1.00 98.12 199 LEU A CA 1
ATOM 1554 C C . LEU A 1 199 ? 6.063 -5.888 -19.770 1.00 98.12 199 LEU A C 1
ATOM 1556 O O . LEU A 1 199 ? 6.024 -4.705 -19.420 1.00 98.12 199 LEU A O 1
ATOM 1560 N N . SER A 1 200 ? 5.851 -6.248 -21.037 1.00 98.19 200 SER A N 1
ATOM 1561 C CA . SER A 1 200 ? 5.511 -5.261 -22.065 1.00 98.19 200 SER A CA 1
ATOM 1562 C C . SER A 1 200 ? 4.131 -4.641 -21.817 1.00 98.19 200 SER A C 1
ATOM 1564 O O . SER A 1 200 ? 3.276 -5.216 -21.136 1.00 98.19 200 SER A O 1
ATOM 1566 N N . VAL A 1 201 ? 3.878 -3.473 -22.416 1.00 98.50 201 VAL A N 1
ATOM 1567 C CA . VAL A 1 201 ? 2.565 -2.812 -22.346 1.00 98.50 201 VAL A CA 1
ATOM 1568 C C . VAL A 1 201 ? 1.431 -3.700 -22.877 1.00 98.50 201 VAL A C 1
ATOM 1570 O O . VAL A 1 201 ? 0.337 -3.686 -22.319 1.00 98.50 201 VAL A O 1
ATOM 1573 N N . ASP A 1 202 ? 1.695 -4.537 -23.884 1.00 98.69 202 ASP A N 1
ATOM 1574 C CA . ASP A 1 202 ? 0.710 -5.487 -24.415 1.00 98.69 202 ASP A CA 1
ATOM 1575 C C . ASP A 1 202 ? 0.441 -6.637 -23.445 1.00 98.69 202 ASP A C 1
ATOM 1577 O O . ASP A 1 202 ? -0.701 -7.051 -23.270 1.00 98.69 202 ASP A O 1
ATOM 1581 N N . VAL A 1 203 ? 1.461 -7.112 -22.723 1.00 98.62 203 VAL A N 1
ATOM 1582 C CA . VAL A 1 203 ? 1.228 -8.071 -21.637 1.00 98.62 203 VAL A CA 1
ATOM 1583 C C . VAL A 1 203 ? 0.397 -7.429 -20.527 1.00 98.62 203 VAL A C 1
ATOM 1585 O O . VAL A 1 203 ? -0.533 -8.057 -20.029 1.00 98.62 203 VAL A O 1
ATOM 1588 N N . HIS A 1 204 ? 0.668 -6.176 -20.156 1.00 98.75 204 HIS A N 1
ATOM 1589 C CA . HIS A 1 204 ? -0.164 -5.463 -19.186 1.00 98.75 204 HIS A CA 1
ATOM 1590 C C . HIS A 1 204 ? -1.603 -5.249 -19.670 1.00 98.75 204 HIS A C 1
ATOM 1592 O O . HIS A 1 204 ? -2.518 -5.352 -18.854 1.00 98.75 204 HIS A O 1
ATOM 1598 N N . ARG A 1 205 ? -1.819 -5.016 -20.971 1.00 98.81 205 ARG A N 1
ATOM 1599 C CA . ARG A 1 205 ? -3.154 -4.968 -21.584 1.00 98.81 205 ARG A CA 1
ATOM 1600 C C . ARG A 1 205 ? -3.895 -6.286 -21.376 1.00 98.81 205 ARG A C 1
ATOM 1602 O O . ARG A 1 205 ? -4.978 -6.279 -20.802 1.00 98.81 205 ARG A O 1
ATOM 1609 N N . ASP A 1 206 ? -3.262 -7.406 -21.713 1.00 98.69 206 ASP A N 1
ATOM 1610 C CA . ASP A 1 206 ? -3.840 -8.740 -21.526 1.00 98.69 206 ASP A CA 1
ATOM 1611 C C . ASP A 1 206 ? -4.120 -9.069 -20.050 1.00 98.69 206 ASP A C 1
ATOM 1613 O O . ASP A 1 206 ? -5.080 -9.774 -19.731 1.00 98.69 206 ASP A O 1
ATOM 1617 N N . LEU A 1 207 ? -3.267 -8.603 -19.130 1.00 98.75 207 LEU A N 1
ATOM 1618 C CA . LEU A 1 207 ? -3.469 -8.776 -17.688 1.00 98.75 207 LEU A CA 1
ATOM 1619 C C . LEU A 1 207 ? -4.638 -7.930 -17.181 1.00 98.75 207 LEU A C 1
ATOM 1621 O O . LEU A 1 207 ? -5.430 -8.420 -16.379 1.00 98.75 207 LEU A O 1
ATOM 1625 N N . LYS A 1 208 ? -4.779 -6.693 -17.669 1.00 98.75 208 LYS A N 1
ATOM 1626 C CA . LYS A 1 208 ? -5.934 -5.850 -17.364 1.00 98.75 208 LYS A CA 1
ATOM 1627 C C . LYS A 1 208 ? -7.227 -6.482 -17.886 1.00 98.75 208 LYS A C 1
ATOM 1629 O O . LYS A 1 208 ? -8.184 -6.585 -17.130 1.00 98.75 208 LYS A O 1
ATOM 1634 N N . GLU A 1 209 ? -7.252 -6.958 -19.129 1.00 98.62 209 GLU A N 1
ATOM 1635 C CA . GLU A 1 209 ? -8.425 -7.644 -19.689 1.00 98.62 209 GLU A CA 1
ATOM 1636 C C . GLU A 1 209 ? -8.782 -8.904 -18.888 1.00 98.62 209 GLU A C 1
ATOM 1638 O O . GLU A 1 209 ? -9.952 -9.195 -18.647 1.00 98.62 209 GLU A O 1
ATOM 1643 N N . HIS A 1 210 ? -7.779 -9.654 -18.425 1.00 98.62 210 HIS A N 1
ATOM 1644 C CA . HIS A 1 210 ? -8.015 -10.795 -17.547 1.00 98.62 210 HIS A CA 1
ATOM 1645 C C . HIS A 1 210 ? -8.632 -10.377 -16.204 1.00 98.62 210 HIS A C 1
ATOM 1647 O O . HIS A 1 210 ? -9.611 -10.990 -15.782 1.00 98.62 210 HIS A O 1
ATOM 1653 N N . CYS A 1 211 ? -8.106 -9.323 -15.572 1.00 98.75 211 CYS A N 1
ATOM 1654 C CA . CYS A 1 211 ? -8.673 -8.701 -14.374 1.00 98.75 211 CYS A CA 1
ATOM 1655 C C . CYS A 1 211 ? -10.150 -8.309 -14.569 1.00 98.75 211 CYS A C 1
ATOM 1657 O O . CYS A 1 211 ? -10.997 -8.707 -13.765 1.00 98.75 211 CYS A O 1
ATOM 1659 N N . ASP A 1 212 ? -10.463 -7.611 -15.666 1.00 98.25 212 ASP A N 1
ATOM 1660 C CA . ASP A 1 212 ? -11.824 -7.179 -16.003 1.00 98.25 212 ASP A CA 1
ATOM 1661 C C . ASP A 1 212 ? -12.777 -8.396 -16.105 1.00 98.25 212 ASP A C 1
ATOM 1663 O O . ASP A 1 212 ? -13.872 -8.385 -15.541 1.00 98.25 212 ASP A O 1
ATOM 1667 N N . ASN A 1 213 ? -12.330 -9.494 -16.731 1.00 98.38 213 ASN A N 1
ATOM 1668 C CA . ASN A 1 213 ? -13.116 -10.726 -16.894 1.00 98.38 213 ASN A CA 1
ATOM 1669 C C . ASN A 1 213 ? -13.399 -11.477 -15.582 1.00 98.38 213 ASN A C 1
ATOM 1671 O O . ASN A 1 213 ? -14.431 -12.140 -15.466 1.00 98.38 213 ASN A O 1
ATOM 1675 N N . ILE A 1 214 ? -12.498 -11.401 -14.598 1.00 98.19 214 ILE A N 1
ATOM 1676 C CA . ILE A 1 214 ? -12.663 -12.070 -13.295 1.00 98.19 214 ILE A CA 1
ATOM 1677 C C . ILE A 1 214 ? -13.223 -11.132 -12.212 1.00 98.19 214 ILE A C 1
ATOM 1679 O O . ILE A 1 214 ? -13.355 -11.527 -11.051 1.00 98.19 214 ILE A O 1
ATOM 1683 N N . GLY A 1 215 ? -13.560 -9.887 -12.568 1.00 98.00 215 GLY A N 1
ATOM 1684 C CA . GLY A 1 215 ? -14.071 -8.879 -11.640 1.00 98.00 215 GLY A CA 1
ATOM 1685 C C . GLY A 1 215 ? -13.050 -8.485 -10.569 1.00 98.00 215 GLY A C 1
ATOM 1686 O O . GLY A 1 215 ? -13.391 -8.440 -9.384 1.00 98.00 215 GLY A O 1
ATOM 1687 N N . LEU A 1 216 ? -11.798 -8.273 -10.973 1.00 98.56 216 LEU A N 1
ATOM 1688 C CA . LEU A 1 216 ? -10.685 -7.802 -10.149 1.00 98.56 216 LEU A CA 1
ATOM 1689 C C . LEU A 1 216 ? -10.172 -6.486 -10.741 1.00 98.56 216 LEU A C 1
ATOM 1691 O O . LEU A 1 216 ? -10.010 -6.393 -11.951 1.00 98.56 216 LEU A O 1
ATOM 1695 N N . VAL A 1 217 ? -9.894 -5.466 -9.929 1.00 98.69 217 VAL A N 1
ATOM 1696 C CA . VAL A 1 217 ? -9.381 -4.195 -10.465 1.00 98.69 217 VAL A CA 1
ATOM 1697 C C . VAL A 1 217 ? -7.885 -4.323 -10.750 1.00 98.69 217 VAL A C 1
ATOM 1699 O O . VAL A 1 217 ? -7.104 -4.734 -9.891 1.00 98.69 217 VAL A O 1
ATOM 1702 N N . TYR A 1 218 ? -7.463 -3.948 -11.954 1.00 98.75 218 TYR A N 1
ATOM 1703 C CA . TYR A 1 218 ? -6.048 -3.856 -12.310 1.00 98.75 218 TYR A CA 1
ATOM 1704 C C . TYR A 1 218 ? -5.442 -2.528 -11.839 1.00 98.75 218 TYR A C 1
ATOM 1706 O O . TYR A 1 218 ? -6.013 -1.457 -12.042 1.00 98.75 218 TYR A O 1
ATOM 1714 N N . SER A 1 219 ? -4.232 -2.597 -11.287 1.00 98.69 219 SER A N 1
ATOM 1715 C CA . SER A 1 219 ? -3.392 -1.443 -10.972 1.00 98.69 219 SER A CA 1
ATOM 1716 C C . SER A 1 219 ? -1.938 -1.724 -11.348 1.00 98.69 219 SER A C 1
ATOM 1718 O O . SER A 1 219 ? -1.473 -2.865 -11.360 1.00 98.69 219 SER A O 1
ATOM 1720 N N . CYS A 1 220 ? -1.165 -0.661 -11.559 1.00 98.56 220 CYS A N 1
ATOM 1721 C CA . CYS A 1 220 ? 0.281 -0.761 -11.721 1.00 98.56 220 CYS A CA 1
ATOM 1722 C C . CYS A 1 220 ? 0.996 0.362 -10.971 1.00 98.56 220 CYS A C 1
ATOM 1724 O O . CYS A 1 220 ? 0.491 1.483 -10.889 1.00 98.56 220 CYS A O 1
ATOM 1726 N N . SER A 1 221 ? 2.156 0.051 -10.393 1.00 98.31 221 SER A N 1
ATOM 1727 C CA . SER A 1 221 ? 3.055 1.055 -9.834 1.00 98.31 221 SER A CA 1
ATOM 1728 C C . SER A 1 221 ? 4.024 1.523 -10.904 1.00 98.31 221 SER A C 1
ATOM 1730 O O . SER A 1 221 ? 4.850 0.730 -11.357 1.00 98.31 221 SER A O 1
ATOM 1732 N N . VAL A 1 222 ? 3.941 2.797 -11.269 1.00 98.38 222 VAL A N 1
ATOM 1733 C CA . VAL A 1 222 ? 4.803 3.413 -12.283 1.00 98.38 222 VAL A CA 1
ATOM 1734 C C . VAL A 1 222 ? 5.978 4.122 -11.612 1.00 98.38 222 VAL A C 1
ATOM 1736 O O . VAL A 1 222 ? 5.840 4.712 -10.533 1.00 98.38 222 VAL A O 1
ATOM 1739 N N . TRP A 1 223 ? 7.160 3.997 -12.210 1.00 96.81 223 TRP A N 1
ATOM 1740 C CA . TRP A 1 223 ? 8.414 4.480 -11.618 1.00 96.81 223 TRP A CA 1
ATOM 1741 C C . TRP A 1 223 ? 9.039 5.663 -12.353 1.00 96.81 223 TRP A C 1
ATOM 1743 O O . TRP A 1 223 ? 9.840 6.379 -11.755 1.00 96.81 223 TRP A O 1
ATOM 1753 N N . ASP A 1 224 ? 8.649 5.865 -13.604 1.00 96.62 224 ASP A N 1
ATOM 1754 C CA . ASP A 1 224 ? 9.242 6.795 -14.559 1.00 96.62 224 ASP A CA 1
ATOM 1755 C C . ASP A 1 224 ? 8.189 7.244 -15.589 1.00 96.62 224 ASP A C 1
ATOM 1757 O O . ASP A 1 224 ? 7.065 6.722 -15.621 1.00 96.62 224 ASP A O 1
ATOM 1761 N N . VAL A 1 225 ? 8.528 8.243 -16.408 1.00 98.00 225 VAL A N 1
ATOM 1762 C CA . VAL A 1 225 ? 7.582 8.900 -17.322 1.00 98.00 225 VAL A CA 1
ATOM 1763 C C . VAL A 1 225 ? 7.170 7.957 -18.446 1.00 98.00 225 VAL A C 1
ATOM 1765 O O . VAL A 1 225 ? 5.981 7.900 -18.774 1.00 98.00 225 VAL A O 1
ATOM 1768 N N . THR A 1 226 ? 8.106 7.180 -19.004 1.00 98.25 226 THR A N 1
ATOM 1769 C CA . THR A 1 226 ? 7.789 6.186 -20.044 1.00 98.25 226 THR A CA 1
ATOM 1770 C C . THR A 1 226 ? 6.746 5.191 -19.543 1.00 98.25 226 THR A C 1
ATOM 1772 O O . THR A 1 226 ? 5.695 5.015 -20.163 1.00 98.25 226 THR A O 1
ATOM 1775 N N . SER A 1 227 ? 6.993 4.597 -18.377 1.00 98.25 227 SER A N 1
ATOM 1776 C CA . SER A 1 227 ? 6.099 3.611 -17.768 1.00 98.25 227 SER A CA 1
ATOM 1777 C C . SER A 1 227 ? 4.739 4.204 -17.423 1.00 98.25 227 SER A C 1
ATOM 1779 O O . SER A 1 227 ? 3.712 3.554 -17.614 1.00 98.25 227 SER A O 1
ATOM 1781 N N . ALA A 1 228 ? 4.707 5.452 -16.948 1.00 98.69 228 ALA A N 1
ATOM 1782 C CA . ALA A 1 228 ? 3.457 6.160 -16.712 1.00 98.69 228 ALA A CA 1
ATOM 1783 C C . ALA A 1 228 ? 2.647 6.326 -18.006 1.00 98.69 228 ALA A C 1
ATOM 1785 O O . ALA A 1 228 ? 1.468 5.982 -18.012 1.00 98.69 228 ALA A O 1
ATOM 1786 N N . ARG A 1 229 ? 3.258 6.760 -19.117 1.00 98.69 229 ARG A N 1
ATOM 1787 C CA . ARG A 1 229 ? 2.559 6.911 -20.409 1.00 98.69 229 ARG A CA 1
ATOM 1788 C C . ARG A 1 229 ? 2.002 5.589 -20.930 1.00 98.69 229 ARG A C 1
ATOM 1790 O O . ARG A 1 229 ? 0.846 5.534 -21.350 1.00 98.69 229 ARG A O 1
ATOM 1797 N N . GLU A 1 230 ? 2.796 4.524 -20.869 1.00 98.56 230 GLU A N 1
ATOM 1798 C CA . GLU A 1 230 ? 2.365 3.187 -21.284 1.00 98.56 230 GLU A CA 1
ATOM 1799 C C . GLU A 1 230 ? 1.148 2.717 -20.483 1.00 98.56 230 GLU A C 1
ATOM 1801 O O . GLU A 1 230 ? 0.148 2.307 -21.070 1.00 98.56 230 GLU A O 1
ATOM 1806 N N . ILE A 1 231 ? 1.193 2.824 -19.153 1.00 98.75 231 ILE A N 1
ATOM 1807 C CA . ILE A 1 231 ? 0.096 2.376 -18.289 1.00 98.75 231 ILE A CA 1
ATOM 1808 C C . ILE A 1 231 ? -1.141 3.274 -18.427 1.00 98.75 231 ILE A C 1
ATOM 1810 O O . ILE A 1 231 ? -2.253 2.751 -18.472 1.00 98.75 231 ILE A O 1
ATOM 1814 N N . ILE A 1 232 ? -0.985 4.595 -18.576 1.00 98.69 232 ILE A N 1
ATOM 1815 C CA . ILE A 1 232 ? -2.102 5.516 -18.858 1.00 98.69 232 ILE A CA 1
ATOM 1816 C C . ILE A 1 232 ? -2.836 5.104 -20.143 1.00 98.69 232 ILE A C 1
ATOM 1818 O O . ILE A 1 232 ? -4.067 5.132 -20.178 1.00 98.69 232 ILE A O 1
ATOM 1822 N N . SER A 1 233 ? -2.114 4.645 -21.174 1.00 98.50 233 SER A N 1
ATOM 1823 C CA . SER A 1 233 ? -2.722 4.189 -22.436 1.00 98.50 233 SER A CA 1
ATOM 1824 C C . SER A 1 233 ? -3.686 3.003 -22.268 1.00 98.50 233 SER A C 1
ATOM 1826 O O . SER A 1 233 ? -4.561 2.791 -23.111 1.00 98.50 233 SER A O 1
ATOM 1828 N N . LEU A 1 234 ? -3.556 2.247 -21.170 1.00 98.50 234 LEU A N 1
ATOM 1829 C CA . LEU A 1 234 ? -4.426 1.120 -20.824 1.00 98.50 234 LEU A CA 1
ATOM 1830 C C . LEU A 1 234 ? -5.697 1.549 -20.075 1.00 98.50 234 LEU A C 1
ATOM 1832 O O . LEU A 1 234 ? -6.567 0.712 -19.839 1.00 98.50 234 LEU A O 1
ATOM 1836 N N . LYS A 1 235 ? -5.804 2.832 -19.698 1.00 98.19 235 LYS A N 1
ATOM 1837 C CA . LYS A 1 235 ? -6.927 3.422 -18.951 1.00 98.19 235 LYS A CA 1
ATOM 1838 C C . LYS A 1 235 ? -7.320 2.610 -17.698 1.00 98.19 235 LYS A C 1
ATOM 1840 O O . LYS A 1 235 ? -8.476 2.195 -17.582 1.00 98.19 235 LYS A O 1
ATOM 1845 N N . PRO A 1 236 ? -6.381 2.312 -16.778 1.00 98.25 236 PRO A N 1
ATOM 1846 C CA . PRO A 1 236 ? -6.728 1.684 -15.506 1.00 98.25 236 PRO A CA 1
ATOM 1847 C C . PRO A 1 236 ? -7.596 2.619 -14.651 1.00 98.25 236 PRO A C 1
ATOM 1849 O O . PRO A 1 236 ? -7.589 3.832 -14.846 1.00 98.25 236 PRO A O 1
ATOM 1852 N N . GLU A 1 237 ? -8.323 2.058 -13.683 1.00 98.12 237 GLU A N 1
ATOM 1853 C CA . GLU A 1 237 ? -9.084 2.860 -12.711 1.00 98.12 237 GLU A CA 1
ATOM 1854 C C . GLU A 1 237 ? -8.159 3.602 -11.738 1.00 98.12 237 GLU A C 1
ATOM 1856 O O . GLU A 1 237 ? -8.451 4.724 -11.315 1.00 98.12 237 GLU A O 1
ATOM 1861 N N . LEU A 1 238 ? -7.029 2.979 -11.382 1.00 98.06 238 LEU A N 1
ATOM 1862 C CA . LEU A 1 238 ? -6.050 3.551 -10.468 1.00 98.06 238 LEU A CA 1
ATOM 1863 C C . LEU A 1 238 ? -4.602 3.207 -10.845 1.00 98.06 238 LEU A C 1
ATOM 1865 O O . LEU A 1 238 ? -4.287 2.109 -11.309 1.00 98.06 238 LEU A O 1
ATOM 1869 N N . ILE A 1 239 ? -3.708 4.167 -10.605 1.00 98.75 239 ILE A N 1
ATOM 1870 C CA . ILE A 1 239 ? -2.256 4.037 -10.757 1.00 98.75 239 ILE A CA 1
ATOM 1871 C C . ILE A 1 239 ? -1.599 4.297 -9.405 1.00 98.75 239 ILE A C 1
ATOM 1873 O O . ILE A 1 239 ? -1.966 5.212 -8.666 1.00 98.75 239 ILE A O 1
ATOM 1877 N N . LYS A 1 240 ? -0.581 3.502 -9.077 1.00 98.69 240 LYS A N 1
ATOM 1878 C CA . LYS A 1 240 ? 0.216 3.674 -7.864 1.00 98.69 240 LYS A CA 1
ATOM 1879 C C . LYS A 1 240 ? 1.521 4.401 -8.184 1.00 98.69 240 LYS A C 1
ATOM 1881 O O . LYS A 1 240 ? 2.205 4.083 -9.149 1.00 98.69 240 LYS A O 1
ATOM 1886 N N . VAL A 1 241 ? 1.929 5.302 -7.300 1.00 98.44 241 VAL A N 1
ATOM 1887 C CA . VAL A 1 241 ? 3.298 5.825 -7.230 1.00 98.44 241 VAL A CA 1
ATOM 1888 C C . VAL A 1 241 ? 3.946 5.295 -5.955 1.00 98.44 241 VAL A C 1
ATOM 1890 O O . VAL A 1 241 ? 3.398 5.416 -4.849 1.00 98.44 241 VAL A O 1
ATOM 1893 N N . GLY A 1 242 ? 5.087 4.625 -6.105 1.00 96.75 242 GLY A N 1
ATOM 1894 C CA . GLY A 1 242 ? 5.842 4.077 -4.982 1.00 96.75 242 GLY A CA 1
ATOM 1895 C C . GLY A 1 242 ? 6.536 5.173 -4.173 1.00 96.75 242 GLY A C 1
ATOM 1896 O O . GLY A 1 242 ? 6.843 6.244 -4.688 1.00 96.75 242 GLY A O 1
ATOM 1897 N N . SER A 1 243 ? 6.846 4.883 -2.909 1.00 96.81 243 SER A N 1
ATOM 1898 C CA . SER A 1 243 ? 7.646 5.770 -2.052 1.00 96.81 243 SER A CA 1
ATOM 1899 C C . SER A 1 243 ? 8.948 6.278 -2.709 1.00 96.81 243 SER A C 1
ATOM 1901 O O . SER A 1 243 ? 9.298 7.436 -2.482 1.00 96.81 243 SER A O 1
ATOM 1903 N N . PRO A 1 244 ? 9.679 5.476 -3.520 1.00 94.69 244 PRO A N 1
ATOM 1904 C CA . PRO A 1 244 ? 10.905 5.951 -4.163 1.00 94.69 244 PRO A CA 1
ATOM 1905 C C . PRO A 1 244 ? 10.694 7.065 -5.191 1.00 94.69 244 PRO A C 1
ATOM 1907 O O . PRO A 1 244 ? 11.487 7.997 -5.248 1.00 94.69 244 PRO A O 1
ATOM 1910 N N . SER A 1 245 ? 9.617 6.999 -5.973 1.00 95.12 245 SER A N 1
ATOM 1911 C CA . SER A 1 245 ? 9.359 7.888 -7.114 1.00 95.12 245 SER A CA 1
ATOM 1912 C C . SER A 1 245 ? 8.325 8.980 -6.821 1.00 95.12 245 SER A C 1
ATOM 1914 O O . SER A 1 245 ? 7.970 9.756 -7.704 1.00 95.12 245 SER A O 1
ATOM 1916 N N . ASN A 1 246 ? 7.863 9.109 -5.574 1.00 96.25 246 ASN A N 1
ATOM 1917 C CA . ASN A 1 246 ? 6.828 10.075 -5.186 1.00 96.25 246 ASN A CA 1
ATOM 1918 C C . ASN A 1 246 ? 7.249 11.559 -5.259 1.00 96.25 246 ASN A C 1
ATOM 1920 O O . ASN A 1 246 ? 6.441 12.433 -4.970 1.00 96.25 246 ASN A O 1
ATOM 1924 N N . GLN A 1 247 ? 8.484 11.862 -5.654 1.00 94.44 247 GLN A N 1
ATOM 1925 C CA . GLN A 1 247 ? 8.957 13.220 -5.957 1.00 94.44 247 GLN A CA 1
ATOM 1926 C C . GLN A 1 247 ? 9.454 13.368 -7.393 1.00 94.44 247 GLN A C 1
ATOM 1928 O O . GLN A 1 247 ? 10.093 14.358 -7.743 1.00 94.44 247 GLN A O 1
ATOM 1933 N N . HIS A 1 248 ? 9.165 12.393 -8.249 1.00 95.62 248 HIS A N 1
ATOM 1934 C CA . HIS A 1 248 ? 9.401 12.531 -9.672 1.00 95.62 248 HIS A CA 1
ATOM 1935 C C . HIS A 1 248 ? 8.355 13.490 -10.254 1.00 95.62 248 HIS A C 1
ATOM 1937 O O . HIS A 1 248 ? 7.289 13.076 -10.702 1.00 95.62 248 HIS A O 1
ATOM 1943 N N . TRP A 1 249 ? 8.647 14.792 -10.219 1.00 95.38 249 TRP A N 1
ATOM 1944 C CA . TRP A 1 249 ? 7.660 15.838 -10.514 1.00 95.38 249 TRP A CA 1
ATOM 1945 C C . TRP A 1 249 ? 7.132 15.819 -11.947 1.00 95.38 249 TRP A C 1
ATOM 1947 O O . TRP A 1 249 ? 5.958 16.093 -12.148 1.00 95.38 249 TRP A O 1
ATOM 1957 N N . GLU A 1 250 ? 7.948 15.428 -12.925 1.00 96.06 250 GLU A N 1
ATOM 1958 C CA . GLU A 1 250 ? 7.485 15.257 -14.309 1.00 96.06 250 GLU A CA 1
ATOM 1959 C C . GLU A 1 250 ? 6.448 14.126 -14.434 1.00 96.06 250 GLU A C 1
ATOM 1961 O O . GLU A 1 250 ? 5.380 14.322 -15.008 1.00 96.06 250 GLU A O 1
ATOM 1966 N N . MET A 1 251 ? 6.695 12.971 -13.805 1.00 97.50 251 MET A N 1
ATOM 1967 C CA . MET A 1 251 ? 5.723 11.878 -13.735 1.00 97.50 251 MET A CA 1
ATOM 1968 C C . MET A 1 251 ? 4.472 12.281 -12.939 1.00 97.50 251 MET A C 1
ATOM 1970 O O . MET A 1 251 ? 3.356 11.984 -13.355 1.00 97.50 251 MET A O 1
ATOM 1974 N N . GLN A 1 252 ? 4.634 12.987 -11.815 1.00 97.25 252 GLN A N 1
ATOM 1975 C CA . GLN A 1 252 ? 3.514 13.538 -11.042 1.00 97.25 252 GLN A CA 1
ATOM 1976 C C . GLN A 1 252 ? 2.667 14.494 -11.895 1.00 97.25 252 GLN A C 1
ATOM 1978 O O . GLN A 1 252 ? 1.443 14.431 -11.846 1.00 97.25 252 GLN A O 1
ATOM 1983 N N . GLN A 1 253 ? 3.302 15.351 -12.698 1.00 96.81 253 GLN A N 1
ATOM 1984 C CA . GLN A 1 253 ? 2.625 16.272 -13.607 1.00 96.81 253 GLN A CA 1
ATOM 1985 C C . GLN A 1 253 ? 1.852 15.529 -14.689 1.00 96.81 253 GLN A C 1
ATOM 1987 O O . GLN A 1 253 ? 0.680 15.828 -14.889 1.00 96.81 253 GLN A O 1
ATOM 1992 N N . LEU A 1 254 ? 2.472 14.536 -15.326 1.00 97.75 254 LEU A N 1
ATOM 1993 C CA . LEU A 1 254 ? 1.815 13.669 -16.300 1.00 97.75 254 LEU A CA 1
ATOM 1994 C C . LEU A 1 254 ? 0.561 13.005 -15.705 1.00 97.75 254 LEU A C 1
ATOM 1996 O O . LEU A 1 254 ? -0.518 13.076 -16.285 1.00 97.75 254 LEU A O 1
ATOM 2000 N N . LEU A 1 255 ? 0.685 12.403 -14.520 1.00 97.75 255 LEU A N 1
ATOM 2001 C CA . LEU A 1 255 ? -0.420 11.730 -13.830 1.00 97.75 255 LEU A CA 1
ATOM 2002 C C . LEU A 1 255 ? -1.521 12.698 -13.369 1.00 97.75 255 LEU A C 1
ATOM 2004 O O . LEU A 1 255 ? -2.696 12.333 -13.314 1.00 97.75 255 LEU A O 1
ATOM 2008 N N . ARG A 1 256 ? -1.158 13.928 -13.002 1.00 97.00 256 ARG A N 1
ATOM 2009 C CA . ARG A 1 256 ? -2.121 14.958 -12.606 1.00 97.00 256 ARG A CA 1
ATOM 2010 C C . ARG A 1 256 ? -2.875 15.505 -13.816 1.00 97.00 256 ARG A C 1
ATOM 2012 O O . ARG A 1 256 ? -4.084 15.692 -13.719 1.00 97.00 256 ARG A O 1
ATOM 2019 N N . ASP A 1 257 ? -2.169 15.752 -14.917 1.00 95.19 257 ASP A N 1
ATOM 2020 C CA . ASP A 1 257 ? -2.658 16.557 -16.039 1.00 95.19 257 ASP A CA 1
ATOM 2021 C C . ASP A 1 257 ? -3.253 15.719 -17.184 1.00 95.19 257 ASP A C 1
ATOM 2023 O O . ASP A 1 257 ? -4.152 16.207 -17.863 1.00 95.19 257 ASP A O 1
ATOM 2027 N N . GLU A 1 258 ? -2.764 14.494 -17.414 1.00 95.31 258 GLU A N 1
ATOM 2028 C CA . GLU A 1 258 ? -3.135 13.657 -18.573 1.00 95.31 258 GLU A CA 1
ATOM 2029 C C . GLU A 1 258 ? -3.852 12.343 -18.190 1.00 95.31 258 GLU A C 1
ATOM 2031 O O . GLU A 1 258 ? -4.248 11.584 -19.073 1.00 95.31 258 GLU A O 1
ATOM 2036 N N . TYR A 1 259 ? -4.016 12.041 -16.896 1.00 96.94 259 TYR A N 1
ATOM 2037 C CA . TYR A 1 259 ? -4.663 10.813 -16.419 1.00 96.94 259 TYR A CA 1
ATOM 2038 C C . TYR A 1 259 ? -5.893 11.102 -15.554 1.00 96.94 259 TYR A C 1
ATOM 2040 O O . TYR A 1 259 ? -5.813 11.813 -14.549 1.00 96.94 259 TYR A O 1
ATOM 2048 N N . ASP A 1 260 ? -7.019 10.491 -15.924 1.00 94.00 260 ASP A N 1
ATOM 2049 C CA . ASP A 1 260 ? -8.330 10.746 -15.313 1.00 94.00 260 ASP A CA 1
ATOM 2050 C C . ASP A 1 260 ? -8.621 9.889 -14.071 1.00 94.00 260 ASP A C 1
ATOM 2052 O O . ASP A 1 260 ? -9.494 10.232 -13.274 1.00 94.00 260 ASP A O 1
ATOM 2056 N N . GLY A 1 261 ? -7.911 8.772 -13.891 1.00 96.56 261 GLY A N 1
ATOM 2057 C CA . GLY A 1 261 ? -8.149 7.852 -12.779 1.00 96.56 261 GLY A CA 1
ATOM 2058 C C . GLY A 1 261 ? -7.521 8.298 -11.454 1.00 96.56 261 GLY A C 1
ATOM 2059 O O . GLY A 1 261 ? -6.941 9.384 -11.322 1.00 96.56 261 GLY A O 1
ATOM 2060 N N . GLU A 1 262 ? -7.632 7.434 -10.445 1.00 97.75 262 GLU A N 1
ATOM 2061 C CA . GLU A 1 262 ? -7.088 7.689 -9.107 1.00 97.75 262 GLU A CA 1
ATOM 2062 C C . GLU A 1 262 ? -5.572 7.490 -9.068 1.00 97.75 262 GLU A C 1
ATOM 2064 O O . GLU A 1 262 ? -5.030 6.561 -9.674 1.00 97.75 262 GLU A O 1
ATOM 2069 N N . VAL A 1 263 ? -4.874 8.340 -8.313 1.00 98.44 263 VAL A N 1
ATOM 2070 C CA . VAL A 1 263 ? -3.423 8.246 -8.130 1.00 98.44 263 VAL A CA 1
ATOM 2071 C C . VAL A 1 263 ? -3.103 8.015 -6.665 1.00 98.44 263 VAL A C 1
ATOM 2073 O O . VAL A 1 263 ? -3.389 8.829 -5.792 1.00 98.44 263 VAL A O 1
ATOM 2076 N N . HIS A 1 264 ? -2.498 6.864 -6.396 1.00 98.62 264 HIS A N 1
ATOM 2077 C CA . HIS A 1 264 ? -2.241 6.362 -5.055 1.00 98.62 264 HIS A CA 1
ATOM 2078 C C . HIS A 1 264 ? -0.751 6.509 -4.729 1.00 98.62 264 HIS A C 1
ATOM 2080 O O . HIS A 1 264 ? 0.081 5.758 -5.239 1.00 98.62 264 HIS A O 1
ATOM 2086 N N . ILE A 1 265 ? -0.369 7.414 -3.832 1.00 98.62 265 ILE A N 1
ATOM 2087 C CA . ILE A 1 265 ? 1.035 7.754 -3.547 1.00 98.62 265 ILE A CA 1
ATOM 2088 C C . ILE A 1 265 ? 1.443 7.253 -2.160 1.00 98.62 265 ILE A C 1
ATOM 2090 O O . ILE A 1 265 ? 0.810 7.578 -1.162 1.00 98.62 265 ILE A O 1
ATOM 2094 N N . SER A 1 266 ? 2.510 6.449 -2.080 1.00 98.12 266 SER A N 1
ATOM 2095 C CA . SER A 1 266 ? 3.066 6.016 -0.787 1.00 98.12 266 SER A CA 1
ATOM 2096 C C . SER A 1 266 ? 4.065 7.030 -0.271 1.00 98.12 266 SER A C 1
ATOM 2098 O O . SER A 1 266 ? 4.842 7.581 -1.047 1.00 98.12 266 SER A O 1
ATOM 2100 N N . THR A 1 267 ? 4.062 7.255 1.041 1.00 97.06 267 THR A N 1
ATOM 2101 C CA . THR A 1 267 ? 4.907 8.263 1.697 1.00 97.06 267 THR A CA 1
ATOM 2102 C C . THR A 1 267 ? 5.950 7.643 2.625 1.00 97.06 267 THR A C 1
ATOM 2104 O O . THR A 1 267 ? 6.406 8.288 3.567 1.00 97.06 267 THR A O 1
ATOM 2107 N N . GLY A 1 268 ? 6.355 6.395 2.370 1.00 95.56 268 GLY A N 1
ATOM 2108 C CA . GLY A 1 268 ? 7.527 5.820 3.031 1.00 95.56 268 GLY A CA 1
ATOM 2109 C C . GLY A 1 268 ? 8.767 6.631 2.682 1.00 95.56 268 GLY A C 1
ATOM 2110 O O . GLY A 1 268 ? 8.804 7.275 1.631 1.00 95.56 268 GLY A O 1
ATOM 2111 N N . MET A 1 269 ? 9.757 6.642 3.569 1.00 94.19 269 MET A N 1
ATOM 2112 C CA . MET A 1 269 ? 11.017 7.378 3.444 1.00 94.19 269 MET A CA 1
ATOM 2113 C C . MET A 1 269 ? 10.846 8.813 2.934 1.00 94.19 269 MET A C 1
ATOM 2115 O O . MET A 1 269 ? 11.650 9.272 2.134 1.00 94.19 269 MET A O 1
ATOM 2119 N N . THR A 1 270 ? 9.764 9.496 3.313 1.00 95.19 270 THR A N 1
ATOM 2120 C CA . THR A 1 270 ? 9.373 10.817 2.804 1.00 95.19 270 THR A CA 1
ATOM 2121 C C . THR A 1 270 ? 9.065 11.722 3.986 1.00 95.19 270 THR A C 1
ATOM 2123 O O . THR A 1 270 ? 8.256 11.355 4.837 1.00 95.19 270 THR A O 1
ATOM 2126 N N . THR A 1 271 ? 9.717 12.881 4.063 1.00 94.75 271 THR A N 1
ATOM 2127 C CA . THR A 1 271 ? 9.557 13.796 5.205 1.00 94.75 271 THR A CA 1
ATOM 2128 C C . THR A 1 271 ? 8.205 14.505 5.168 1.00 94.75 271 THR A C 1
ATOM 2130 O O . THR A 1 271 ? 7.516 14.513 4.144 1.00 94.75 271 THR A O 1
ATOM 2133 N N . ARG A 1 272 ? 7.795 15.152 6.266 1.00 93.00 272 ARG A N 1
ATOM 2134 C CA . ARG A 1 272 ? 6.498 15.849 6.299 1.00 93.00 272 ARG A CA 1
ATOM 2135 C C . ARG A 1 272 ? 6.452 17.006 5.309 1.00 93.00 272 ARG A C 1
ATOM 2137 O O . ARG A 1 272 ? 5.448 17.163 4.623 1.00 93.00 272 ARG A O 1
ATOM 2144 N N . GLN A 1 273 ? 7.545 17.759 5.186 1.00 93.75 273 GLN A N 1
ATOM 2145 C CA . GLN A 1 273 ? 7.660 18.841 4.205 1.00 93.75 273 GLN A CA 1
ATOM 2146 C C . GLN A 1 273 ? 7.544 18.307 2.768 1.00 93.75 273 GLN A C 1
ATOM 2148 O O . GLN A 1 273 ? 6.976 18.954 1.894 1.00 93.75 273 GLN A O 1
ATOM 2153 N N . GLU A 1 274 ? 8.065 17.111 2.503 1.00 95.88 274 GLU A N 1
ATOM 2154 C CA . GLU A 1 274 ? 7.942 16.467 1.198 1.00 95.88 274 GLU A CA 1
ATOM 2155 C C . GLU A 1 274 ? 6.518 16.011 0.896 1.00 95.88 274 GLU A C 1
ATOM 2157 O O . GLU A 1 274 ? 6.050 16.229 -0.219 1.00 95.88 274 GLU A O 1
ATOM 2162 N N . VAL A 1 275 ? 5.822 15.424 1.875 1.00 97.00 275 VAL A N 1
ATOM 2163 C CA . VAL A 1 275 ? 4.402 15.072 1.730 1.00 97.00 275 VAL A CA 1
ATOM 2164 C C . VAL A 1 275 ? 3.557 16.323 1.499 1.00 97.00 275 VAL A C 1
ATOM 2166 O O . VAL A 1 275 ? 2.724 16.322 0.600 1.00 97.00 275 VAL A O 1
ATOM 2169 N N . GLU A 1 276 ? 3.806 17.402 2.241 1.00 96.75 276 GLU A N 1
ATOM 2170 C CA . GLU A 1 276 ? 3.106 18.677 2.049 1.00 96.75 276 GLU A CA 1
ATOM 2171 C C . GLU A 1 276 ? 3.302 19.214 0.625 1.00 96.75 276 GLU A C 1
ATOM 2173 O O . GLU A 1 276 ? 2.327 19.579 -0.024 1.00 96.75 276 GLU A O 1
ATOM 2178 N N . ARG A 1 277 ? 4.529 19.170 0.085 1.00 96.75 277 ARG A N 1
ATOM 2179 C CA . ARG A 1 277 ? 4.788 19.552 -1.316 1.00 96.75 277 ARG A CA 1
ATOM 2180 C C . ARG A 1 277 ? 4.005 18.701 -2.315 1.00 96.75 277 ARG A C 1
ATOM 2182 O O . ARG A 1 277 ? 3.515 19.239 -3.302 1.00 96.75 277 ARG A O 1
ATOM 2189 N N . ILE A 1 278 ? 3.880 17.393 -2.071 1.00 97.38 278 ILE A N 1
ATOM 2190 C CA . ILE A 1 278 ? 3.055 16.511 -2.910 1.00 97.38 278 ILE A CA 1
ATOM 2191 C C . ILE A 1 278 ? 1.595 16.969 -2.853 1.00 97.38 278 ILE A C 1
ATOM 2193 O O . ILE A 1 278 ? 0.992 17.171 -3.899 1.00 97.38 278 ILE A O 1
ATOM 2197 N N . VAL A 1 279 ? 1.031 17.184 -1.663 1.00 97.56 279 VAL A N 1
ATOM 2198 C CA . VAL A 1 279 ? -0.372 17.611 -1.526 1.00 97.56 279 VAL A CA 1
ATOM 2199 C C . VAL A 1 279 ? -0.612 18.946 -2.233 1.00 97.56 279 VAL A C 1
ATOM 2201 O O . VAL A 1 279 ? -1.499 19.025 -3.076 1.00 97.56 279 VAL A O 1
ATOM 2204 N N . GLN A 1 280 ? 0.235 19.948 -1.990 1.00 96.38 280 GLN A N 1
ATOM 2205 C CA . GLN A 1 280 ? 0.141 21.259 -2.644 1.00 96.38 280 GLN A CA 1
ATOM 2206 C C . GLN A 1 280 ? 0.211 21.161 -4.171 1.00 96.38 280 GLN A C 1
ATOM 2208 O O . GLN A 1 280 ? -0.529 21.843 -4.877 1.00 96.38 280 GLN A O 1
ATOM 2213 N N . PHE A 1 281 ? 1.067 20.282 -4.697 1.00 96.44 281 PHE A N 1
ATOM 2214 C CA . PHE A 1 281 ? 1.175 20.046 -6.133 1.00 96.44 281 PHE A CA 1
ATOM 2215 C C . PHE A 1 281 ? -0.123 19.496 -6.749 1.00 96.44 281 PHE A C 1
ATOM 2217 O O . PHE A 1 281 ? -0.470 19.855 -7.876 1.00 96.44 281 PHE A O 1
ATOM 2224 N N . TRP A 1 282 ? -0.844 18.640 -6.022 1.00 96.62 282 TRP A N 1
ATOM 2225 C CA . TRP A 1 282 ? -2.132 18.082 -6.451 1.00 96.62 282 TRP A CA 1
ATOM 2226 C C . TRP A 1 282 ? -3.324 19.013 -6.186 1.00 96.62 282 TRP A C 1
ATOM 2228 O O . TRP A 1 282 ? -4.380 18.831 -6.788 1.00 96.62 282 TRP A O 1
ATOM 2238 N N . GLU A 1 283 ? -3.159 20.023 -5.330 1.00 94.31 283 GLU A N 1
ATOM 2239 C CA . GLU A 1 283 ? -4.157 21.069 -5.070 1.00 94.31 283 GLU A CA 1
ATOM 2240 C C . GLU A 1 283 ? -4.172 22.183 -6.122 1.00 94.31 283 GLU A C 1
ATOM 2242 O O . GLU A 1 283 ? -5.150 22.927 -6.194 1.00 94.31 283 GLU A O 1
ATOM 2247 N N . THR A 1 284 ? -3.124 22.314 -6.944 1.00 87.75 284 THR A N 1
ATOM 2248 C CA . THR A 1 284 ? -3.091 23.319 -8.019 1.00 87.75 284 THR A CA 1
ATOM 2249 C C . THR A 1 284 ? -4.292 23.161 -8.956 1.00 87.75 284 THR A C 1
ATOM 2251 O O . THR A 1 284 ? -4.665 22.031 -9.273 1.00 87.75 284 THR A O 1
ATOM 2254 N N . GLU A 1 285 ? -4.853 24.273 -9.439 1.00 66.12 285 GLU A N 1
ATOM 2255 C CA . GLU A 1 285 ? -6.111 24.337 -10.204 1.00 66.12 285 GLU A CA 1
ATOM 2256 C C . GLU A 1 285 ? -6.045 23.653 -11.587 1.00 66.12 285 GLU A C 1
ATOM 2258 O O . GLU A 1 285 ? -6.009 24.296 -12.636 1.00 66.12 285 GLU A O 1
ATOM 2263 N N . LYS A 1 286 ? -6.055 22.317 -11.603 1.00 76.88 286 LYS A N 1
ATOM 2264 C CA . LYS A 1 286 ? -6.243 21.491 -12.801 1.00 76.88 286 LYS A CA 1
ATOM 2265 C C . LYS A 1 286 ? -7.289 20.411 -12.544 1.00 76.88 286 LYS A C 1
ATOM 2267 O O . LYS A 1 286 ? -6.992 19.337 -12.021 1.00 76.88 286 LYS A O 1
ATOM 2272 N N . GLY A 1 287 ? -8.524 20.714 -12.940 1.00 79.69 287 GLY A N 1
ATOM 2273 C CA . GLY A 1 287 ? -9.660 19.800 -12.822 1.00 79.69 287 GLY A CA 1
ATOM 2274 C C . GLY A 1 287 ? -9.902 19.347 -11.381 1.00 79.69 287 GLY A C 1
ATOM 2275 O O . GLY A 1 287 ? -9.795 20.136 -10.445 1.00 79.69 287 GLY A O 1
ATOM 2276 N N . ASP A 1 288 ? -10.212 18.062 -11.210 1.00 85.56 288 ASP A N 1
ATOM 2277 C CA . ASP A 1 288 ? -10.536 17.447 -9.916 1.00 85.56 288 ASP A CA 1
ATOM 2278 C C . ASP A 1 288 ? -9.340 16.704 -9.280 1.00 85.56 288 ASP A C 1
ATOM 2280 O O . ASP A 1 288 ? -9.499 15.709 -8.573 1.00 85.56 288 ASP A O 1
ATOM 2284 N N . ALA A 1 289 ? -8.109 17.145 -9.569 1.00 91.44 289 ALA A N 1
ATOM 2285 C CA . ALA A 1 289 ? -6.877 16.434 -9.214 1.00 91.44 289 ALA A CA 1
ATOM 2286 C C . ALA A 1 289 ? -6.791 16.030 -7.731 1.00 91.44 289 ALA A C 1
ATOM 2288 O O . ALA A 1 289 ? -6.528 14.864 -7.424 1.00 91.44 289 ALA A O 1
ATOM 2289 N N . LYS A 1 290 ? -7.080 16.947 -6.801 1.00 91.38 290 LYS A N 1
ATOM 2290 C CA . LYS A 1 290 ? -7.018 16.665 -5.356 1.00 91.38 290 LYS A CA 1
ATOM 2291 C C . LYS A 1 290 ? -7.945 15.521 -4.914 1.00 91.38 290 LYS A C 1
ATOM 2293 O O . LYS A 1 290 ? -7.577 14.721 -4.056 1.00 91.38 290 LYS A O 1
ATOM 2298 N N . ASN A 1 291 ? -9.119 15.390 -5.536 1.00 93.88 291 ASN A N 1
ATOM 2299 C CA . ASN A 1 291 ? -10.120 14.372 -5.196 1.00 93.88 291 ASN A CA 1
ATOM 2300 C C . ASN A 1 291 ? -9.847 13.017 -5.879 1.00 93.88 291 ASN A C 1
ATOM 2302 O O . ASN A 1 291 ? -10.591 12.051 -5.676 1.00 93.88 291 ASN A O 1
ATOM 2306 N N . ARG A 1 292 ? -8.754 12.920 -6.648 1.00 95.94 292 ARG A N 1
ATOM 2307 C CA . ARG A 1 292 ? -8.205 11.675 -7.206 1.00 95.94 292 ARG A CA 1
ATOM 2308 C C . ARG A 1 292 ? -6.966 11.177 -6.459 1.00 95.94 292 ARG A C 1
ATOM 2310 O O . ARG A 1 292 ? -6.553 10.042 -6.683 1.00 95.94 292 ARG A O 1
ATOM 2317 N N . LEU A 1 293 ? -6.377 11.994 -5.583 1.00 97.88 293 LEU A N 1
ATOM 2318 C CA . LEU A 1 293 ? -5.168 11.646 -4.839 1.00 97.88 293 LEU A CA 1
ATOM 2319 C C . LEU A 1 293 ? -5.496 10.817 -3.589 1.00 97.88 293 LEU A C 1
ATOM 2321 O O . LEU A 1 293 ? -6.266 11.253 -2.736 1.00 97.88 293 LEU A O 1
ATOM 2325 N N . VAL A 1 294 ? -4.848 9.663 -3.433 1.00 97.75 294 VAL A N 1
ATOM 2326 C CA . VAL A 1 294 ? -4.869 8.844 -2.209 1.00 97.75 294 VAL A CA 1
ATOM 2327 C C . VAL A 1 294 ? -3.453 8.759 -1.646 1.00 97.75 294 VAL A C 1
ATOM 2329 O O . VAL A 1 294 ? -2.523 8.392 -2.365 1.00 97.75 294 VAL A O 1
ATOM 2332 N N . LEU A 1 295 ? -3.261 9.068 -0.362 1.00 98.00 295 LEU A N 1
ATOM 2333 C CA . LEU A 1 295 ? -1.948 8.971 0.293 1.00 98.00 295 LEU A CA 1
ATOM 2334 C C . LEU A 1 295 ? -1.853 7.714 1.151 1.00 98.00 295 LEU A C 1
ATOM 2336 O O . LEU A 1 295 ? -2.795 7.389 1.856 1.00 98.00 295 LEU A O 1
ATOM 2340 N N . TYR A 1 296 ? -0.708 7.036 1.153 1.00 97.81 296 TYR A N 1
ATOM 2341 C CA . TYR A 1 296 ? -0.495 5.829 1.955 1.00 97.81 296 TYR A CA 1
ATOM 2342 C C . TYR A 1 296 ? 0.547 6.060 3.040 1.00 97.81 296 TYR A C 1
ATOM 2344 O O . TYR A 1 296 ? 1.710 6.329 2.718 1.00 97.81 296 TYR A O 1
ATOM 2352 N N . ASN A 1 297 ? 0.157 5.837 4.300 1.00 96.00 297 ASN A N 1
ATOM 2353 C CA . ASN A 1 297 ? 1.131 5.625 5.367 1.00 96.00 297 ASN A CA 1
ATOM 2354 C C . ASN A 1 297 ? 1.956 4.371 5.047 1.00 96.00 297 ASN A C 1
ATOM 2356 O O . ASN A 1 297 ? 1.404 3.339 4.660 1.00 96.00 297 ASN A O 1
ATOM 2360 N N . CYS A 1 298 ? 3.274 4.471 5.179 1.00 94.94 298 CYS A N 1
ATOM 2361 C CA . CYS A 1 298 ? 4.200 3.416 4.798 1.00 94.94 298 CYS A CA 1
ATOM 2362 C C . CYS A 1 298 ? 5.533 3.605 5.529 1.00 94.94 298 CYS A C 1
ATOM 2364 O O . CYS A 1 298 ? 6.025 4.730 5.668 1.00 94.94 298 CYS A O 1
ATOM 2366 N N . THR A 1 299 ? 6.160 2.491 5.895 1.00 93.69 299 THR A N 1
ATOM 2367 C CA . THR A 1 299 ? 7.578 2.441 6.269 1.00 93.69 299 THR A CA 1
ATOM 2368 C C . THR A 1 299 ? 8.318 1.598 5.235 1.00 93.69 299 THR A C 1
ATOM 2370 O O . THR A 1 299 ? 7.932 0.462 4.952 1.00 93.69 299 THR A O 1
ATOM 2373 N N . SER A 1 300 ? 9.347 2.169 4.610 1.00 91.50 300 SER A N 1
ATOM 2374 C CA . SER A 1 300 ? 10.122 1.508 3.552 1.00 91.50 300 SER A CA 1
ATOM 2375 C C . SER A 1 300 ? 11.235 0.626 4.137 1.00 91.50 300 SER A C 1
ATOM 2377 O O . SER A 1 300 ? 12.359 1.084 4.323 1.00 91.50 300 SER A O 1
ATOM 2379 N N . GLY A 1 301 ? 10.933 -0.649 4.382 1.00 84.25 301 GLY A N 1
ATOM 2380 C CA . GLY A 1 301 ? 11.876 -1.697 4.790 1.00 84.25 301 GLY A CA 1
ATOM 2381 C C . GLY A 1 301 ? 11.307 -3.078 4.451 1.00 84.25 301 GLY A C 1
ATOM 2382 O O . GLY A 1 301 ? 10.106 -3.196 4.232 1.00 84.25 301 GLY A O 1
ATOM 2383 N N . TYR A 1 302 ? 12.146 -4.112 4.350 1.00 81.69 302 TYR A N 1
ATOM 2384 C CA . TYR A 1 302 ? 11.702 -5.437 3.893 1.00 81.69 302 TYR A CA 1
ATOM 2385 C C . TYR A 1 302 ? 12.428 -6.565 4.652 1.00 81.69 302 TYR A C 1
ATOM 2387 O O . TYR A 1 302 ? 13.547 -6.911 4.267 1.00 81.69 302 TYR A O 1
ATOM 2395 N N . PRO A 1 303 ? 11.813 -7.163 5.696 1.00 86.62 303 PRO A N 1
ATOM 2396 C CA . PRO A 1 303 ? 10.579 -6.744 6.381 1.00 86.62 303 PRO A CA 1
ATOM 2397 C C . PRO A 1 303 ? 10.805 -5.578 7.365 1.00 86.62 303 PRO A C 1
ATOM 2399 O O . PRO A 1 303 ? 11.935 -5.294 7.759 1.00 86.62 303 PRO A O 1
ATOM 2402 N N . VAL A 1 304 ? 9.722 -4.919 7.788 1.00 87.88 304 VAL A N 1
ATOM 2403 C CA . VAL A 1 304 ? 9.734 -3.859 8.815 1.00 87.88 304 VAL A CA 1
ATOM 2404 C C . VAL A 1 304 ? 9.412 -4.453 10.196 1.00 87.88 304 VAL A C 1
ATOM 2406 O O . VAL A 1 304 ? 8.392 -5.138 10.325 1.00 87.88 304 VAL A O 1
ATOM 2409 N N . PRO A 1 305 ? 10.233 -4.202 11.235 1.00 90.12 305 PRO A N 1
ATOM 2410 C CA . PRO A 1 305 ? 9.890 -4.513 12.624 1.00 90.12 305 PRO A CA 1
ATOM 2411 C C . PRO A 1 305 ? 8.585 -3.832 13.054 1.00 90.12 305 PRO A C 1
ATOM 2413 O O . PRO A 1 305 ? 8.303 -2.712 12.639 1.00 90.12 305 PRO A O 1
ATOM 2416 N N . PHE A 1 306 ? 7.783 -4.468 13.909 1.00 90.56 306 PHE A N 1
ATOM 2417 C CA . PHE A 1 306 ? 6.453 -3.945 14.258 1.00 90.56 306 PHE A CA 1
ATOM 2418 C C . PHE A 1 306 ? 6.494 -2.540 14.881 1.00 90.56 306 PHE A C 1
ATOM 2420 O O . PHE A 1 306 ? 5.656 -1.704 14.560 1.00 90.56 306 PHE A O 1
ATOM 2427 N N . GLU A 1 307 ? 7.503 -2.246 15.698 1.00 88.62 307 GLU A N 1
ATOM 2428 C CA . GLU A 1 307 ? 7.738 -0.926 16.293 1.00 88.62 307 GLU A CA 1
ATOM 2429 C C . GLU A 1 307 ? 7.972 0.205 15.277 1.00 88.62 307 GLU A C 1
ATOM 2431 O O . GLU A 1 307 ? 7.676 1.363 15.584 1.00 88.62 307 GLU A O 1
ATOM 2436 N N . ASP A 1 308 ? 8.442 -0.136 14.073 1.00 91.38 308 ASP A N 1
ATOM 2437 C CA . ASP A 1 308 ? 8.759 0.792 12.983 1.00 91.38 308 ASP A CA 1
ATOM 2438 C C . ASP A 1 308 ? 7.608 0.920 11.963 1.00 91.38 308 ASP A C 1
ATOM 2440 O O . ASP A 1 308 ? 7.689 1.704 11.013 1.00 91.38 308 ASP A O 1
ATOM 2444 N N . VAL A 1 309 ? 6.507 0.176 12.139 1.00 92.06 309 VAL A N 1
ATOM 2445 C CA . VAL A 1 309 ? 5.293 0.318 11.309 1.00 92.06 309 VAL A CA 1
ATOM 2446 C C . VAL A 1 309 ? 4.596 1.658 11.573 1.00 92.06 309 VAL A C 1
ATOM 2448 O O . VAL A 1 309 ? 4.034 2.253 10.653 1.00 92.06 309 VAL A O 1
ATOM 2451 N N . CYS A 1 310 ? 4.661 2.140 12.818 1.00 92.62 310 CYS A N 1
ATOM 2452 C CA . CYS A 1 310 ? 4.212 3.466 13.247 1.00 92.62 310 CYS A CA 1
ATOM 2453 C C . CYS A 1 310 ? 2.769 3.820 12.837 1.00 92.62 310 CYS A C 1
ATOM 2455 O O . CYS A 1 310 ? 2.516 4.813 12.152 1.00 92.62 310 CYS A O 1
ATOM 2457 N N . LEU A 1 311 ? 1.788 3.012 13.251 1.00 93.06 311 LEU A N 1
ATOM 2458 C CA . LEU A 1 311 ? 0.391 3.165 12.831 1.00 93.06 311 LEU A CA 1
ATOM 2459 C C . LEU A 1 311 ? -0.276 4.462 13.304 1.00 93.06 311 LEU A C 1
ATOM 2461 O O . LEU A 1 311 ? -1.240 4.902 12.675 1.00 93.06 311 LEU A O 1
ATOM 2465 N N . LEU A 1 312 ? 0.233 5.126 14.347 1.00 91.44 312 LEU A N 1
ATOM 2466 C CA . LEU A 1 312 ? -0.323 6.413 14.778 1.00 91.44 312 LEU A CA 1
ATOM 2467 C C . LEU A 1 312 ? -0.097 7.523 13.736 1.00 91.44 312 LEU A C 1
ATOM 2469 O O . LEU A 1 312 ? -0.856 8.495 13.695 1.00 91.44 312 LEU A O 1
ATOM 2473 N N . ASP A 1 313 ? 0.852 7.349 12.808 1.00 91.81 313 ASP A N 1
ATOM 2474 C CA . ASP A 1 313 ? 0.995 8.254 11.665 1.00 91.81 313 ASP A CA 1
ATOM 2475 C C . ASP A 1 313 ? -0.216 8.228 10.721 1.00 91.81 313 ASP A C 1
ATOM 2477 O O . ASP A 1 313 ? -0.482 9.241 10.073 1.00 91.81 313 ASP A O 1
ATOM 2481 N N . VAL A 1 314 ? -1.020 7.155 10.700 1.00 93.00 314 VAL A N 1
ATOM 2482 C CA . VAL A 1 314 ? -2.310 7.140 9.981 1.00 93.00 314 VAL A CA 1
ATOM 2483 C C . VAL A 1 314 ? -3.243 8.212 10.549 1.00 93.00 314 VAL A C 1
ATOM 2485 O O . VAL A 1 314 ? -3.798 9.009 9.793 1.00 93.00 314 VAL A O 1
ATOM 2488 N N . ARG A 1 315 ? -3.369 8.305 11.883 1.00 89.31 315 ARG A N 1
ATOM 2489 C CA . ARG A 1 315 ? -4.198 9.330 12.551 1.00 89.31 315 ARG A CA 1
ATOM 2490 C C . ARG A 1 315 ? -3.685 10.733 12.255 1.00 89.31 315 ARG A C 1
ATOM 2492 O O . ARG A 1 315 ? -4.483 11.633 11.990 1.00 89.31 315 ARG A O 1
ATOM 2499 N N . ARG A 1 316 ? -2.362 10.910 12.246 1.00 90.31 316 ARG A N 1
ATOM 2500 C CA . ARG A 1 316 ? -1.726 12.175 11.864 1.00 90.31 316 ARG A CA 1
ATOM 2501 C C . ARG A 1 316 ? -2.041 12.562 10.427 1.00 90.31 316 ARG A C 1
ATOM 2503 O O . ARG A 1 316 ? -2.440 13.695 10.186 1.00 90.31 316 ARG A O 1
ATOM 2510 N N . MET A 1 317 ? -1.900 11.636 9.483 1.00 92.94 317 MET A N 1
ATOM 2511 C CA . MET A 1 317 ? -2.213 11.885 8.077 1.00 92.94 317 MET A CA 1
ATOM 2512 C C . MET A 1 317 ? -3.695 12.199 7.867 1.00 92.94 317 MET A C 1
ATOM 2514 O O . MET A 1 317 ? -4.007 13.141 7.145 1.00 92.94 317 MET A O 1
ATOM 2518 N N . LEU A 1 318 ? -4.603 11.481 8.537 1.00 91.50 318 LEU A N 1
ATOM 2519 C CA . LEU A 1 318 ? -6.035 11.787 8.513 1.00 91.50 318 LEU A CA 1
ATOM 2520 C C . LEU A 1 318 ? -6.307 13.208 9.013 1.00 91.50 318 LEU A C 1
ATOM 2522 O O . LEU A 1 318 ? -7.007 13.966 8.348 1.00 91.50 318 LEU A O 1
ATOM 2526 N N . HIS A 1 319 ? -5.716 13.599 10.142 1.00 89.19 319 HIS A N 1
ATOM 2527 C CA . HIS A 1 319 ? -5.870 14.951 10.676 1.00 89.19 319 HIS A CA 1
ATOM 2528 C C . HIS A 1 319 ? -5.321 16.026 9.724 1.00 89.19 319 HIS A C 1
ATOM 2530 O O . HIS A 1 319 ? -5.963 17.049 9.516 1.00 89.19 319 HIS A O 1
ATOM 2536 N N . SER A 1 320 ? -4.146 15.801 9.133 1.00 91.50 320 SER A N 1
ATOM 2537 C CA . SER A 1 320 ? -3.476 16.795 8.287 1.00 91.50 320 SER A CA 1
ATOM 2538 C C . SER A 1 320 ? -4.043 16.903 6.869 1.00 91.50 320 SER A C 1
ATOM 2540 O O . SER A 1 320 ? -3.972 17.980 6.279 1.00 91.50 320 SER A O 1
ATOM 2542 N N . TYR A 1 321 ? -4.560 15.809 6.301 1.00 93.19 321 TYR A N 1
ATOM 2543 C CA . TYR A 1 321 ? -4.785 15.719 4.854 1.00 93.19 321 TYR A CA 1
ATOM 2544 C C . TYR A 1 321 ? -6.175 15.222 4.439 1.00 93.19 321 TYR A C 1
ATOM 2546 O O . TYR A 1 321 ? -6.496 15.333 3.262 1.00 93.19 321 TYR A O 1
ATOM 2554 N N . SER A 1 322 ? -7.029 14.718 5.339 1.00 91.38 322 SER A N 1
ATOM 2555 C CA . SER A 1 322 ? -8.335 14.139 4.942 1.00 91.38 322 SER A CA 1
ATOM 2556 C C . SER A 1 322 ? -9.278 15.104 4.209 1.00 91.38 322 SER A C 1
ATOM 2558 O O . SER A 1 322 ? -10.116 14.655 3.437 1.00 91.38 322 SER A O 1
ATOM 2560 N N . SER A 1 323 ? -9.146 16.417 4.417 1.00 91.25 323 SER A N 1
ATOM 2561 C CA . SER A 1 323 ? -9.903 17.448 3.690 1.00 91.25 323 SER A CA 1
ATOM 2562 C C . SER A 1 323 ? -9.242 17.903 2.381 1.00 91.25 323 SER A C 1
ATOM 2564 O O . SER A 1 323 ? -9.821 18.698 1.640 1.00 91.25 323 SER A O 1
ATOM 2566 N N . ARG A 1 324 ? -8.021 17.431 2.112 1.00 93.94 324 ARG A N 1
ATOM 2567 C CA . ARG A 1 324 ? -7.142 17.881 1.021 1.00 93.94 324 ARG A CA 1
ATOM 2568 C C . ARG A 1 324 ? -6.874 16.792 -0.015 1.00 93.94 324 ARG A C 1
ATOM 2570 O O . ARG A 1 324 ? -6.459 17.103 -1.124 1.00 93.94 324 ARG A O 1
ATOM 2577 N N . VAL A 1 325 ? -7.115 15.530 0.336 1.00 95.44 325 VAL A N 1
ATOM 2578 C CA . VAL A 1 325 ? -6.960 14.365 -0.544 1.00 95.44 325 VAL A CA 1
ATOM 2579 C C . VAL A 1 325 ? -8.193 13.469 -0.455 1.00 95.44 325 VAL A C 1
ATOM 2581 O O . VAL A 1 325 ? -8.972 13.566 0.490 1.00 95.44 325 VAL A O 1
ATOM 2584 N N . LYS A 1 326 ? -8.364 12.559 -1.416 1.00 94.62 326 LYS A N 1
ATOM 2585 C CA . LYS A 1 326 ? -9.514 11.648 -1.482 1.00 94.62 326 LYS A CA 1
ATOM 2586 C C . LYS A 1 326 ? -9.612 10.713 -0.274 1.00 94.62 326 LYS A C 1
ATOM 2588 O O . LYS A 1 326 ? -10.705 10.486 0.246 1.00 94.62 326 LYS A O 1
ATOM 2593 N N . ALA A 1 327 ? -8.484 10.112 0.107 1.00 94.69 327 ALA A N 1
ATOM 2594 C CA . ALA A 1 327 ? -8.403 9.108 1.163 1.00 94.69 327 ALA A CA 1
ATOM 2595 C C . ALA A 1 327 ? -6.969 8.934 1.684 1.00 94.69 327 ALA A C 1
ATOM 2597 O O . ALA A 1 327 ? -5.994 9.300 1.018 1.00 94.69 327 ALA A O 1
ATOM 2598 N N . ILE A 1 328 ? -6.858 8.331 2.870 1.00 95.44 328 ILE A N 1
ATOM 2599 C CA . ILE A 1 328 ? -5.596 7.894 3.467 1.00 95.44 328 ILE A CA 1
ATOM 2600 C C . ILE A 1 328 ? -5.620 6.370 3.570 1.00 95.44 328 ILE A C 1
ATOM 2602 O O . ILE A 1 328 ? -6.432 5.821 4.305 1.00 95.44 328 ILE A O 1
ATOM 2606 N N . GLY A 1 329 ? -4.723 5.699 2.857 1.00 96.00 329 GLY A N 1
ATOM 2607 C CA . GLY A 1 329 ? -4.512 4.258 2.916 1.00 96.00 329 GLY A CA 1
ATOM 2608 C C . GLY A 1 329 ? -3.330 3.865 3.806 1.00 96.00 329 GLY A C 1
ATOM 2609 O O . GLY A 1 329 ? -2.598 4.701 4.347 1.00 96.00 329 GLY A O 1
ATOM 2610 N N . PHE A 1 330 ? -3.104 2.559 3.914 1.00 96.62 330 PHE A N 1
ATOM 2611 C CA . PHE A 1 330 ? -1.953 1.971 4.596 1.00 96.62 330 PHE A CA 1
ATOM 2612 C C . PHE A 1 330 ? -1.266 0.948 3.686 1.00 96.62 330 PHE A C 1
ATOM 2614 O O . PHE A 1 330 ? -1.928 0.186 2.987 1.00 96.62 330 PHE A O 1
ATOM 2621 N N . SER A 1 331 ? 0.067 0.977 3.653 1.00 94.25 331 SER A N 1
ATOM 2622 C CA . SER A 1 331 ? 0.911 0.050 2.894 1.00 94.25 331 SER A CA 1
ATOM 2623 C C . SER A 1 331 ? 1.899 -0.605 3.855 1.00 94.25 331 SER A C 1
ATOM 2625 O O . SER A 1 331 ? 2.862 0.034 4.287 1.00 94.25 331 SER A O 1
ATOM 2627 N N . GLY A 1 332 ? 1.652 -1.870 4.191 1.00 88.62 332 GLY A N 1
ATOM 2628 C CA . GLY A 1 332 ? 2.471 -2.650 5.116 1.00 88.62 332 GLY A CA 1
ATOM 2629 C C . GLY A 1 332 ? 3.573 -3.460 4.429 1.00 88.62 332 GLY A C 1
ATOM 2630 O O . GLY A 1 332 ? 3.397 -3.966 3.325 1.00 88.62 332 GLY A O 1
ATOM 2631 N N . HIS A 1 333 ? 4.704 -3.623 5.120 1.00 87.31 333 HIS A N 1
ATOM 2632 C CA . HIS A 1 333 ? 5.796 -4.542 4.759 1.00 87.31 333 HIS A CA 1
ATOM 2633 C C . HIS A 1 333 ? 6.174 -5.420 5.963 1.00 87.31 333 HIS A C 1
ATOM 2635 O O . HIS A 1 333 ? 7.343 -5.586 6.314 1.00 87.31 333 HIS A O 1
ATOM 2641 N N . HIS A 1 334 ? 5.157 -5.920 6.654 1.00 85.50 334 HIS A N 1
ATOM 2642 C CA . HIS A 1 334 ? 5.273 -6.743 7.853 1.00 85.50 334 HIS A CA 1
ATOM 2643 C C . HIS A 1 334 ? 4.716 -8.143 7.597 1.00 85.50 334 HIS A C 1
ATOM 2645 O O . HIS A 1 334 ? 4.024 -8.393 6.612 1.00 85.50 334 HIS A O 1
ATOM 2651 N N . LEU A 1 335 ? 4.990 -9.059 8.520 1.00 81.94 335 LEU A N 1
ATOM 2652 C CA . LEU A 1 335 ? 4.423 -10.401 8.492 1.00 81.94 335 LEU A CA 1
ATOM 2653 C C . LEU A 1 335 ? 3.178 -10.470 9.387 1.00 81.94 335 LEU A C 1
ATOM 2655 O O . LEU A 1 335 ? 3.206 -10.023 10.532 1.00 81.94 335 LEU A O 1
ATOM 2659 N N . GLY A 1 336 ? 2.104 -11.078 8.875 1.00 86.75 336 GLY A N 1
ATOM 2660 C CA . GLY A 1 336 ? 0.819 -11.208 9.572 1.00 86.75 336 GLY A CA 1
ATOM 2661 C C . GLY A 1 336 ? -0.137 -10.030 9.342 1.00 86.75 336 GLY A C 1
ATOM 2662 O O . GLY A 1 336 ? 0.251 -9.023 8.763 1.00 86.75 336 GLY A O 1
ATOM 2663 N N . ILE A 1 337 ? -1.385 -10.185 9.809 1.00 91.94 337 ILE A N 1
ATOM 2664 C CA . ILE A 1 337 ? -2.522 -9.295 9.480 1.00 91.94 337 ILE A CA 1
ATOM 2665 C C . ILE A 1 337 ? -2.912 -8.308 10.592 1.00 91.94 337 ILE A C 1
ATOM 2667 O O . ILE A 1 337 ? -3.802 -7.479 10.417 1.00 91.94 337 ILE A O 1
ATOM 2671 N N . ALA A 1 338 ? -2.300 -8.416 11.775 1.00 94.38 338 ALA A N 1
ATOM 2672 C CA . ALA A 1 338 ? -2.704 -7.629 12.943 1.00 94.38 338 ALA A CA 1
ATOM 2673 C C . ALA A 1 338 ? -2.510 -6.121 12.719 1.00 94.38 338 ALA A C 1
ATOM 2675 O O . ALA A 1 338 ? -3.364 -5.319 13.096 1.00 94.38 338 ALA A O 1
ATOM 2676 N N . ALA A 1 339 ? -1.412 -5.741 12.063 1.00 94.06 339 ALA A N 1
ATOM 2677 C CA . ALA A 1 339 ? -1.142 -4.352 11.719 1.00 94.06 339 ALA A CA 1
ATOM 2678 C C . ALA A 1 339 ? -2.144 -3.808 10.685 1.00 94.06 339 ALA A C 1
AT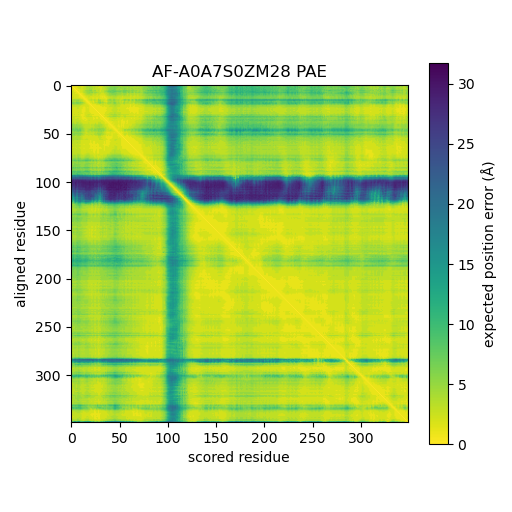OM 2680 O O . ALA A 1 339 ? -2.591 -2.676 10.841 1.00 94.06 339 ALA A O 1
ATOM 2681 N N . ASP A 1 340 ? -2.574 -4.614 9.707 1.00 94.69 340 ASP A N 1
ATOM 2682 C CA . ASP A 1 340 ? -3.577 -4.204 8.712 1.00 94.69 340 ASP A CA 1
ATOM 2683 C C . ASP A 1 340 ? -4.942 -3.943 9.360 1.00 94.69 340 ASP A C 1
ATOM 2685 O O . ASP A 1 340 ? -5.574 -2.912 9.120 1.00 94.69 340 ASP A O 1
ATOM 2689 N N . VAL A 1 341 ? -5.377 -4.851 10.242 1.00 95.56 341 VAL A N 1
ATOM 2690 C CA . VAL A 1 341 ? -6.629 -4.704 11.001 1.00 95.56 341 VAL A CA 1
ATOM 2691 C C . VAL A 1 341 ? -6.592 -3.442 11.862 1.00 95.56 341 VAL A C 1
ATOM 2693 O O . VAL A 1 341 ? -7.555 -2.673 11.891 1.00 95.56 341 VAL A O 1
ATOM 2696 N N . ALA A 1 342 ? -5.472 -3.210 12.545 1.00 94.88 342 ALA A N 1
ATOM 2697 C CA . ALA A 1 342 ? -5.286 -2.033 13.376 1.00 94.88 342 ALA A CA 1
ATOM 2698 C C . ALA A 1 342 ? -5.238 -0.734 12.546 1.00 94.88 342 ALA A C 1
ATOM 2700 O O . ALA A 1 342 ? -5.846 0.260 12.937 1.00 94.88 342 ALA A O 1
ATOM 2701 N N . ALA A 1 343 ? -4.585 -0.738 11.380 1.00 94.75 343 ALA A N 1
ATOM 2702 C CA . ALA A 1 343 ? -4.541 0.410 10.476 1.00 94.75 343 ALA A CA 1
ATOM 2703 C C . ALA A 1 343 ? -5.943 0.802 9.983 1.00 94.75 343 ALA A C 1
ATOM 2705 O O . ALA A 1 343 ? -6.302 1.982 10.009 1.00 94.75 343 ALA A O 1
ATOM 2706 N N . TYR A 1 344 ? -6.757 -0.187 9.600 1.00 94.56 344 TYR A N 1
ATOM 2707 C CA . TYR A 1 344 ? -8.151 0.034 9.217 1.00 94.56 344 TYR A CA 1
ATOM 2708 C C . TYR A 1 344 ? -8.976 0.602 10.380 1.00 94.56 344 TYR A C 1
ATOM 2710 O O . TYR A 1 344 ? -9.694 1.586 10.211 1.00 94.56 344 TYR A O 1
ATOM 2718 N N . ALA A 1 345 ? -8.823 0.049 11.588 1.00 92.81 345 ALA A N 1
ATOM 2719 C CA . ALA A 1 345 ? -9.508 0.547 12.782 1.00 92.81 345 ALA A CA 1
ATOM 2720 C C . ALA A 1 345 ? -9.152 2.012 13.110 1.00 92.81 345 ALA A C 1
ATOM 2722 O O . ALA A 1 345 ? -10.008 2.770 13.563 1.00 92.81 345 ALA A O 1
ATOM 2723 N N . LEU A 1 346 ? -7.917 2.440 12.827 1.00 91.19 346 LEU A N 1
ATOM 2724 C CA . LEU A 1 346 ? -7.482 3.834 12.986 1.00 91.19 346 LEU A CA 1
ATOM 2725 C C . LEU A 1 346 ? -8.018 4.782 11.899 1.00 91.19 346 LEU A C 1
ATOM 2727 O O . LEU A 1 346 ? -7.947 6.006 12.077 1.00 91.19 346 LEU A O 1
ATOM 2731 N N . GLY A 1 347 ? -8.586 4.235 10.820 1.00 90.62 347 GLY A N 1
ATOM 2732 C CA . GLY A 1 347 ? -9.277 4.968 9.762 1.00 90.62 347 GLY A CA 1
ATOM 2733 C C . GLY A 1 347 ? -8.596 4.953 8.396 1.00 90.62 347 GLY A C 1
ATOM 2734 O O . GLY A 1 347 ? -8.946 5.790 7.569 1.00 90.62 347 GLY A O 1
ATOM 2735 N N . ALA A 1 348 ? -7.634 4.057 8.149 1.00 91.06 348 ALA A N 1
ATOM 2736 C CA . ALA A 1 348 ? -7.135 3.843 6.792 1.00 91.06 348 ALA A CA 1
ATOM 2737 C C . ALA A 1 348 ? -8.246 3.253 5.899 1.00 91.06 348 ALA A C 1
ATOM 2739 O O . ALA A 1 348 ? -8.950 2.338 6.331 1.00 91.06 348 ALA A O 1
ATOM 2740 N N . THR A 1 349 ? -8.401 3.756 4.671 1.00 85.25 349 THR A N 1
ATOM 2741 C CA . THR A 1 349 ? -9.481 3.370 3.737 1.00 85.25 349 THR A CA 1
ATOM 2742 C C . THR A 1 349 ? -9.006 3.184 2.313 1.00 85.25 349 THR A C 1
ATOM 2744 O O . THR A 1 349 ? -8.180 4.022 1.878 1.00 85.25 349 THR A O 1
#

InterPro domains:
  IPR013132 PseI/NeuA/B-like [PF03102] (11-76)
  IPR013132 PseI/NeuA/B-like [PF03102] (148-349)
  IPR013785 Aldolase-type TIM barrel [G3DSA:3.20.20.70] (1-102)
  IPR013785 Aldolase-type TIM barrel [G3DSA:3.20.20.70] (115-349)
  IPR051690 PseI/Nans/NeuA/B acid synthases [PTHR42966] (124-349)

Sequence (349 aa):
MLSEYGHRVKAVGFSGHHLGISTDVAAYALGATWVERHFTKDRTWKGTDHAASLEYVGLSKLCRDLQVAWKCMSYKKEEVLPIEKQQRNKLKWGEYNQSERGVATAAQVVAPVPDLQSTAVVTFRKPKVMAEIGCNHMGDKSIAKELLSVAKEAGADVAKFQKRNPKELLTPEQYAAPHPNPANSYGDTYGAHREFLELSVDVHRDLKEHCDNIGLVYSCSVWDVTSAREIISLKPELIKVGSPSNQHWEMQQLLRDEYDGEVHISTGMTTRQEVERIVQFWETEKGDAKNRLVLYNCTSGYPVPFEDVCLLDVRRMLHSYSSRVKAIGFSGHHLGIAADVAAYALGAT

Secondary structure (DSSP, 8-state):
-HHHHTTTSS--EEEE--SSSHHHHHHHHTT--EEEE-B-S-TTSSSHHHHH-B-HHHHHHHHHHHHHHHHH----SSSS-HHHHHHHHHH-TTTSS-TTS--------PPPPP-----------PPPPEEEEETTTTT-HHHHHHHHHHHHHTT-SEEEEEE--HHHHS-HHHHHSPPSSGGG-SSSSHHHHHHHHPPPHHHHHHHHHHHHHHT-EEEEEE-SHHHHHHHHTT--SEEEE-TTTTT-HHHHHHHHHS--SEEEEE-TT--HHHHHHHHHHHHSSSTTGGGGEEEEEE---SSPPGGGT-THHHHHHHHHHTTTSSEEEEE--SSSSHHHHHHHHHT--

Mean predicted aligned error: 5.9 Å

pLDDT: mean 90.2, std 14.1, range [31.0, 98.81]

Nearest PDB structures (foldseek):
  6ppw-assembly1_A  TM=9.194E-01  e=1.854E-13  Neisseria meningitidis serogroup B
  4ipi-assembly1_A-2  TM=9.153E-01  e=3.772E-13  Neisseria meningitidis
  4ipj-assembly1_A-2  TM=9.190E-01  e=9.721E-13  Neisseria meningitidis
  8h2c-assembly2_D  TM=8.776E-01  e=2.672E-11  Campylobacter jejuni
  8h2c-assembly1_B  TM=8.632E-01  e=1.988E-11  Campylobacter jejuni